Protein AF-X0XY64-F1 (afdb_monomer_lite)

Structure (mmCIF, N/CA/C/O backbone):
data_AF-X0XY64-F1
#
_entry.id   AF-X0XY64-F1
#
loop_
_atom_site.group_PDB
_atom_site.id
_atom_site.type_symbol
_atom_site.label_atom_id
_atom_site.label_alt_id
_atom_site.label_comp_id
_atom_site.label_asym_id
_atom_site.label_entity_id
_atom_site.label_seq_id
_atom_site.pdbx_PDB_ins_code
_atom_site.Cartn_x
_atom_site.Cartn_y
_atom_site.Cartn_z
_atom_site.occupancy
_atom_site.B_iso_or_equiv
_atom_site.auth_seq_id
_atom_site.auth_comp_id
_atom_site.auth_asym_id
_atom_site.auth_atom_id
_atom_site.pdbx_PDB_model_num
ATOM 1 N N . PRO A 1 1 ? -4.044 20.982 1.175 1.00 85.94 1 PRO A N 1
ATOM 2 C CA . PRO A 1 1 ? -2.646 20.490 1.171 1.00 85.94 1 PRO A CA 1
ATOM 3 C C . PRO A 1 1 ? -2.031 20.239 -0.226 1.00 85.94 1 PRO A C 1
ATOM 5 O O . PRO A 1 1 ? -0.859 19.896 -0.285 1.00 85.94 1 PRO A O 1
ATOM 8 N N . PHE A 1 2 ? -2.768 20.412 -1.335 1.00 92.06 2 PHE A N 1
ATOM 9 C CA . PHE A 1 2 ? -2.268 20.152 -2.696 1.00 92.06 2 PHE A CA 1
ATOM 10 C C . PHE A 1 2 ? -1.960 21.458 -3.441 1.00 92.06 2 PHE A C 1
ATOM 12 O O . PHE A 1 2 ? -2.781 22.383 -3.420 1.00 92.06 2 PHE A O 1
ATOM 19 N N . LYS A 1 3 ? -0.807 21.531 -4.115 1.00 93.06 3 LYS A N 1
ATOM 20 C CA . LYS A 1 3 ? -0.440 22.663 -4.976 1.00 93.06 3 LYS A CA 1
ATOM 21 C C . LYS A 1 3 ? -1.225 22.597 -6.287 1.00 93.06 3 LYS A C 1
ATOM 23 O O . LYS A 1 3 ? -1.376 21.533 -6.875 1.00 93.06 3 LYS A O 1
ATOM 28 N N . LYS A 1 4 ? -1.739 23.732 -6.770 1.00 94.38 4 LYS A N 1
ATOM 29 C CA . LYS A 1 4 ? -2.485 23.807 -8.043 1.00 94.38 4 LYS A CA 1
ATOM 30 C C . LYS A 1 4 ? -1.536 23.851 -9.245 1.00 94.38 4 LYS A C 1
ATOM 32 O O . LYS A 1 4 ? -1.524 24.825 -9.991 1.00 94.38 4 LYS A O 1
ATOM 37 N N . SER A 1 5 ? -0.718 22.822 -9.397 1.00 94.88 5 SER A N 1
ATOM 38 C CA . SER A 1 5 ? 0.235 22.688 -10.494 1.00 94.88 5 SER A CA 1
ATOM 39 C C . SER A 1 5 ? 0.353 21.230 -10.929 1.00 94.88 5 SER A C 1
ATOM 41 O O . SER A 1 5 ? -0.023 20.319 -10.191 1.00 94.88 5 SER A O 1
ATOM 43 N N . TYR A 1 6 ? 0.805 21.039 -12.165 1.00 93.88 6 TYR A N 1
ATOM 44 C CA . TYR A 1 6 ? 0.892 19.749 -12.834 1.00 93.88 6 TYR A CA 1
ATOM 45 C C . TYR A 1 6 ? 2.304 19.556 -13.373 1.00 93.88 6 TYR A C 1
ATOM 47 O O . TYR A 1 6 ? 2.836 20.455 -14.029 1.00 93.88 6 TYR A O 1
ATOM 55 N N . ILE A 1 7 ? 2.857 18.370 -13.141 1.00 90.50 7 ILE A N 1
ATOM 56 C CA . ILE A 1 7 ? 4.128 17.940 -13.716 1.00 90.50 7 ILE A CA 1
ATOM 57 C C . ILE A 1 7 ? 3.879 16.969 -14.887 1.00 90.50 7 ILE A C 1
ATOM 59 O O . ILE A 1 7 ? 3.229 15.936 -14.701 1.00 90.50 7 ILE A O 1
ATOM 63 N N . PRO A 1 8 ? 4.361 17.279 -16.105 1.00 88.00 8 PRO A N 1
ATOM 64 C CA . PRO A 1 8 ? 4.300 16.362 -17.239 1.00 88.00 8 PRO A CA 1
ATOM 65 C C . PRO A 1 8 ? 5.230 15.162 -17.063 1.00 88.00 8 PRO A C 1
ATOM 67 O O . PRO A 1 8 ? 6.348 15.339 -16.603 1.00 88.00 8 PRO A O 1
ATOM 70 N N . GLY A 1 9 ? 4.803 13.978 -17.509 1.00 81.81 9 GLY A N 1
ATOM 71 C CA . GLY A 1 9 ? 5.590 12.737 -17.436 1.00 81.81 9 GLY A CA 1
ATOM 72 C C . GLY A 1 9 ? 4.931 11.680 -16.551 1.00 81.81 9 GLY A C 1
ATOM 73 O O . GLY A 1 9 ? 3.838 11.911 -16.020 1.00 81.81 9 GLY A O 1
ATOM 74 N N . LYS A 1 10 ? 5.575 10.515 -16.413 1.00 79.75 10 LYS A N 1
ATOM 75 C CA . LYS A 1 10 ? 5.116 9.419 -15.553 1.00 79.75 10 LYS A CA 1
ATOM 76 C C . LYS A 1 10 ? 6.057 9.236 -14.366 1.00 79.75 10 LYS A C 1
ATOM 78 O O . LYS A 1 10 ? 7.256 9.042 -14.530 1.00 79.75 10 LYS A O 1
ATOM 83 N N . TYR A 1 11 ? 5.487 9.232 -13.163 1.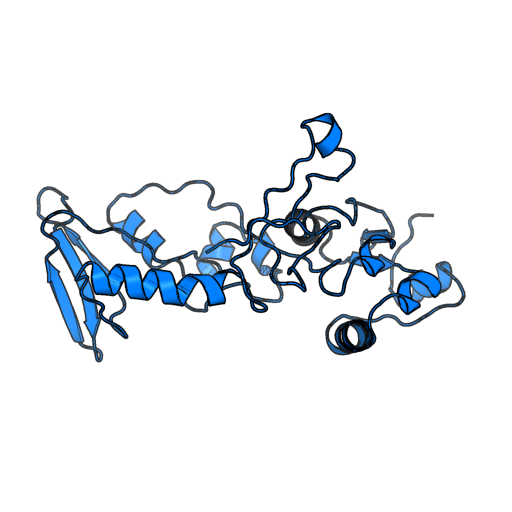00 80.38 11 TYR A N 1
ATOM 84 C CA . TYR A 1 11 ? 6.269 9.196 -11.928 1.00 80.38 11 TYR A CA 1
ATOM 85 C C . TYR A 1 11 ? 5.740 8.152 -10.944 1.00 80.38 11 TYR A C 1
ATOM 87 O O . TYR A 1 11 ? 4.536 8.050 -10.712 1.00 80.38 11 TYR A O 1
ATOM 95 N N . ALA A 1 12 ? 6.656 7.401 -10.326 1.00 77.69 12 ALA A N 1
ATOM 96 C CA . ALA A 1 12 ? 6.366 6.636 -9.110 1.00 77.69 12 ALA A CA 1
ATOM 97 C C . ALA A 1 12 ? 6.279 7.575 -7.898 1.00 77.69 12 ALA A C 1
ATOM 99 O O . ALA A 1 12 ? 5.314 7.546 -7.136 1.00 77.69 12 ALA A O 1
ATOM 100 N N . THR A 1 13 ? 7.275 8.454 -7.790 1.00 79.38 13 THR A N 1
ATOM 101 C CA . THR A 1 13 ? 7.375 9.520 -6.795 1.00 79.38 13 THR A CA 1
ATOM 102 C C . THR A 1 13 ? 7.648 10.822 -7.534 1.00 79.38 13 THR A C 1
ATOM 104 O O . THR A 1 13 ? 8.523 10.872 -8.398 1.00 79.38 13 THR A O 1
ATOM 107 N N . VAL A 1 14 ? 6.881 11.867 -7.227 1.00 83.81 14 VAL A N 1
ATOM 108 C CA . VAL A 1 14 ? 7.038 13.172 -7.876 1.00 83.81 14 VAL A CA 1
ATOM 109 C C . VAL A 1 14 ? 8.297 13.861 -7.329 1.00 83.81 14 VAL A C 1
ATOM 111 O O . VAL A 1 14 ? 8.422 13.984 -6.113 1.00 83.81 14 VAL A O 1
ATOM 114 N N . PRO A 1 15 ? 9.235 14.302 -8.192 1.00 84.12 15 PRO A N 1
ATOM 115 C CA . PRO A 1 15 ? 10.501 14.905 -7.760 1.00 84.12 15 PRO A CA 1
ATOM 116 C C . PRO A 1 15 ? 10.377 16.389 -7.367 1.00 84.12 15 PRO A C 1
ATOM 118 O O . PRO A 1 15 ? 11.354 17.007 -6.947 1.00 84.12 15 PRO A O 1
ATOM 121 N N . THR A 1 16 ? 9.196 16.978 -7.541 1.00 89.12 16 THR A N 1
ATOM 122 C CA . THR A 1 16 ? 8.875 18.380 -7.248 1.00 89.12 16 THR A CA 1
ATOM 123 C C . THR A 1 16 ? 7.762 18.473 -6.201 1.00 89.12 16 THR A C 1
ATOM 125 O O . THR A 1 16 ? 7.232 17.465 -5.744 1.00 89.12 16 THR A O 1
ATOM 128 N N . ASP A 1 17 ? 7.368 19.691 -5.825 1.00 91.44 17 ASP A N 1
ATOM 129 C CA . ASP A 1 17 ? 6.209 19.935 -4.957 1.00 91.44 17 ASP A CA 1
ATOM 130 C C . ASP A 1 17 ? 4.884 20.073 -5.740 1.00 91.44 17 ASP A C 1
ATOM 132 O O . ASP A 1 17 ? 3.900 20.600 -5.205 1.00 91.44 17 ASP A O 1
ATOM 136 N N . ASP A 1 18 ? 4.859 19.664 -7.015 1.00 93.19 18 ASP A N 1
ATOM 137 C CA . ASP A 1 18 ? 3.667 19.721 -7.860 1.00 93.19 18 ASP A CA 1
ATOM 138 C C . ASP A 1 18 ? 2.558 18.817 -7.325 1.00 93.19 18 ASP A C 1
ATOM 140 O O . ASP A 1 18 ? 2.787 17.696 -6.876 1.00 93.19 18 ASP A O 1
ATOM 144 N N . GLY A 1 19 ? 1.322 19.312 -7.380 1.00 92.88 19 GLY A N 1
ATOM 145 C CA . GLY A 1 19 ? 0.200 18.635 -6.739 1.00 92.88 19 GLY A CA 1
ATOM 146 C C . GLY A 1 19 ? -0.490 17.581 -7.594 1.00 92.88 19 GLY A C 1
ATOM 147 O O . GLY A 1 19 ? -1.379 16.906 -7.075 1.00 92.88 19 GLY A O 1
ATOM 148 N N . LEU A 1 20 ? -0.133 17.449 -8.876 1.00 94.12 20 LEU A N 1
ATOM 149 C CA . LEU A 1 20 ? -0.814 16.564 -9.817 1.00 94.12 20 LEU A CA 1
ATOM 150 C C . LEU A 1 20 ? 0.154 15.933 -10.828 1.00 94.12 20 LEU A C 1
ATOM 152 O O . LEU A 1 20 ? 0.906 16.647 -11.490 1.00 94.12 20 LEU A O 1
ATOM 156 N N . ALA A 1 21 ? 0.076 14.612 -10.994 1.00 91.00 21 ALA A N 1
ATOM 157 C CA . ALA A 1 21 ? 0.883 13.845 -11.942 1.00 91.00 21 ALA A CA 1
ATOM 158 C C . ALA A 1 21 ? 0.103 12.666 -12.558 1.00 91.00 21 ALA A C 1
ATOM 160 O O . ALA A 1 21 ? -0.948 12.247 -12.053 1.00 91.00 21 ALA A O 1
ATOM 161 N N . TYR A 1 22 ? 0.642 12.107 -13.644 1.00 88.62 22 TYR A N 1
ATOM 162 C CA . TYR A 1 22 ? 0.277 10.769 -14.107 1.00 88.62 22 TYR A CA 1
ATOM 163 C C . TYR A 1 22 ? 1.079 9.725 -13.331 1.00 88.62 22 TYR A C 1
ATOM 165 O O . TYR A 1 22 ? 2.310 9.736 -13.347 1.00 88.62 22 TYR A O 1
ATOM 173 N N . THR A 1 23 ? 0.380 8.813 -12.660 1.00 80.94 23 THR A N 1
ATOM 174 C CA . THR A 1 23 ? 1.011 7.801 -11.798 1.00 80.94 23 THR A CA 1
ATOM 175 C C . THR A 1 23 ? 0.640 6.373 -12.181 1.00 80.94 23 THR A C 1
ATOM 177 O O . THR A 1 23 ? 1.288 5.438 -11.716 1.00 80.94 23 THR A O 1
ATOM 180 N N . GLY A 1 24 ? -0.373 6.182 -13.030 1.00 83.88 24 GLY A N 1
ATOM 181 C CA . GLY A 1 24 ? -0.936 4.882 -13.363 1.00 83.88 24 GLY A CA 1
ATOM 182 C C . GLY A 1 24 ? -0.829 4.530 -14.846 1.00 83.88 24 GLY A C 1
ATOM 183 O O . GLY A 1 24 ? 0.218 4.672 -15.481 1.00 83.88 24 GLY A O 1
ATOM 184 N N . ASN A 1 25 ? -1.929 3.995 -15.371 1.00 86.25 25 ASN A N 1
ATOM 185 C CA . ASN A 1 25 ? -2.059 3.494 -16.740 1.00 86.25 25 ASN A CA 1
ATOM 186 C C . ASN A 1 25 ? -2.652 4.519 -17.708 1.00 86.25 25 ASN A C 1
ATOM 188 O O . ASN A 1 25 ? -2.954 4.175 -18.845 1.00 86.25 25 ASN A O 1
ATOM 192 N N . GLU A 1 26 ? -2.886 5.755 -17.275 1.00 87.88 26 GLU A N 1
ATOM 193 C CA . GLU A 1 26 ? -3.704 6.700 -18.033 1.00 87.88 26 GLU A CA 1
ATOM 194 C C . GLU A 1 26 ? -3.160 6.953 -19.440 1.00 87.88 26 GLU A C 1
ATOM 196 O O . GLU A 1 26 ? -3.941 7.113 -20.368 1.00 87.88 26 GLU A O 1
ATOM 201 N N . MET A 1 27 ? -1.835 6.955 -19.597 1.00 82.06 27 MET A N 1
ATOM 202 C CA . MET A 1 27 ? -1.158 7.207 -20.871 1.00 82.06 27 MET A CA 1
ATOM 203 C C . MET A 1 27 ? -0.879 5.933 -21.688 1.00 82.06 27 MET A C 1
ATOM 205 O O . MET A 1 27 ? -0.419 6.034 -22.826 1.00 82.06 27 MET A O 1
ATOM 209 N N . GLN A 1 28 ? -1.166 4.750 -21.138 1.00 85.50 28 GLN A N 1
ATOM 210 C CA . GLN A 1 28 ? -0.829 3.472 -21.762 1.00 85.50 28 GLN A CA 1
ATOM 211 C C . GLN A 1 28 ? -1.761 3.177 -22.951 1.00 85.50 28 GLN A C 1
ATOM 213 O O . GLN A 1 28 ? -2.934 3.572 -22.978 1.00 85.50 28 GLN A O 1
ATOM 218 N N . ALA A 1 29 ? -1.208 2.525 -23.977 1.00 84.38 29 ALA A N 1
ATOM 219 C CA . ALA A 1 29 ? -1.842 2.363 -25.283 1.00 84.38 29 ALA A CA 1
ATOM 220 C C . ALA A 1 29 ? -3.208 1.656 -25.257 1.00 84.38 29 ALA A C 1
ATOM 222 O O . ALA A 1 29 ? -4.102 2.067 -25.995 1.00 84.38 29 ALA A O 1
ATOM 223 N N . ASP A 1 30 ? -3.383 0.654 -24.403 1.00 83.88 30 ASP A N 1
ATOM 224 C CA . ASP A 1 30 ? -4.627 -0.099 -24.262 1.00 83.88 30 ASP A CA 1
ATOM 225 C C . ASP A 1 30 ? -5.677 0.742 -23.524 1.00 83.88 30 ASP A C 1
ATOM 227 O O . ASP A 1 30 ? -6.833 0.815 -23.941 1.00 83.88 30 ASP A O 1
ATOM 231 N N . TYR A 1 31 ? -5.278 1.475 -22.481 1.00 86.44 31 TYR A N 1
ATOM 232 C CA . TYR A 1 31 ? -6.215 2.233 -21.643 1.00 86.44 31 TYR A CA 1
ATOM 233 C C . TYR A 1 31 ? -6.657 3.569 -22.242 1.00 86.44 31 TYR A C 1
ATOM 235 O O . TYR A 1 31 ? -7.811 3.961 -22.048 1.00 86.44 31 TYR A O 1
ATOM 243 N N . LYS A 1 32 ? -5.809 4.245 -23.027 1.00 85.75 32 LYS A N 1
ATOM 244 C CA . LYS A 1 32 ? -6.186 5.507 -23.695 1.00 85.75 32 LYS A CA 1
ATOM 245 C C . LYS A 1 32 ? -7.310 5.332 -24.725 1.00 85.75 32 LYS A C 1
ATOM 247 O O . LYS A 1 32 ? -7.939 6.312 -25.113 1.00 85.75 32 LYS A O 1
ATOM 252 N N . THR A 1 33 ? -7.547 4.097 -25.186 1.00 87.81 33 THR A N 1
ATOM 253 C CA . THR A 1 33 ? -8.677 3.762 -26.073 1.00 87.81 33 THR A CA 1
ATOM 254 C C . THR A 1 33 ? -9.985 3.553 -25.312 1.00 87.81 33 THR A C 1
ATOM 256 O O . THR A 1 33 ? -11.060 3.700 -25.887 1.00 87.81 33 THR A O 1
ATOM 259 N N . VAL A 1 34 ? -9.898 3.245 -24.015 1.00 91.31 34 VAL A N 1
ATOM 260 C CA . VAL A 1 34 ? -11.047 2.994 -23.137 1.00 91.31 34 VAL A CA 1
ATOM 261 C C . VAL A 1 34 ? -11.534 4.287 -22.487 1.00 91.31 34 VAL A C 1
ATOM 263 O O . VAL A 1 34 ? -12.738 4.493 -22.343 1.00 91.31 34 VAL A O 1
ATOM 266 N N . ALA A 1 35 ? -10.615 5.170 -22.092 1.00 91.12 35 ALA A N 1
ATOM 267 C CA . ALA A 1 35 ? -10.942 6.438 -21.454 1.00 91.12 35 ALA A CA 1
ATOM 268 C C . ALA A 1 35 ? -9.945 7.537 -21.828 1.00 91.12 35 ALA A C 1
ATOM 270 O O . ALA A 1 35 ? -8.757 7.281 -22.015 1.00 91.12 35 ALA A O 1
ATOM 271 N N . THR A 1 36 ? -10.422 8.784 -21.854 1.00 93.25 36 THR A N 1
ATOM 272 C CA . THR A 1 36 ? -9.553 9.952 -22.022 1.00 93.25 36 THR A CA 1
ATOM 273 C C . THR A 1 36 ? -8.514 10.003 -20.892 1.00 93.25 36 THR A C 1
ATOM 275 O O . THR A 1 36 ? -8.903 10.016 -19.713 1.00 93.25 36 THR A O 1
ATOM 278 N N . PRO A 1 37 ? -7.208 10.060 -21.214 1.00 90.50 37 PRO A N 1
ATOM 279 C CA . PRO A 1 37 ? -6.159 10.232 -20.217 1.00 90.50 37 PRO A CA 1
ATOM 280 C C . PRO A 1 37 ? -6.329 11.556 -19.467 1.00 90.50 37 PRO A C 1
ATOM 282 O O . PRO A 1 37 ? -6.456 12.618 -20.075 1.00 90.50 37 PRO A O 1
ATOM 285 N N . VAL A 1 38 ? -6.357 11.486 -18.137 1.00 91.50 38 VAL A N 1
ATOM 286 C CA . VAL A 1 38 ? -6.420 12.649 -17.241 1.00 91.50 38 VAL A CA 1
ATOM 287 C C . VAL A 1 38 ? -5.538 12.337 -16.037 1.00 91.50 38 VAL A C 1
ATOM 289 O O . VAL A 1 38 ? -5.683 11.238 -15.494 1.00 91.50 38 VAL A O 1
ATOM 292 N N . PRO A 1 39 ? -4.648 13.243 -15.598 1.00 90.50 39 PRO A N 1
ATOM 293 C CA . PRO A 1 39 ? -3.810 12.981 -14.438 1.00 90.50 39 PRO A CA 1
ATOM 294 C C . PRO A 1 39 ? -4.673 12.980 -13.172 1.00 90.50 39 PRO A C 1
ATOM 296 O O . PRO A 1 39 ? -5.504 13.869 -12.970 1.00 90.50 39 PRO A O 1
ATOM 299 N N . ARG A 1 40 ? -4.510 11.954 -12.330 1.00 91.00 40 ARG A N 1
ATOM 300 C CA . ARG A 1 40 ? -5.292 11.778 -11.090 1.00 91.00 40 ARG A CA 1
ATOM 301 C C . ARG A 1 40 ? -4.429 11.588 -9.846 1.00 91.00 40 ARG A C 1
ATOM 303 O O . ARG A 1 40 ? -4.970 11.644 -8.740 1.00 91.00 40 ARG A O 1
ATOM 310 N N . GLY A 1 41 ? -3.118 11.404 -10.006 1.00 91.25 41 GLY A N 1
ATOM 311 C CA . GLY A 1 41 ? -2.180 11.275 -8.897 1.00 91.25 41 GLY A CA 1
ATOM 312 C C . GLY A 1 41 ? -2.030 12.605 -8.175 1.00 91.25 41 GLY A C 1
ATOM 313 O O . GLY A 1 41 ? -1.303 13.474 -8.643 1.00 91.25 41 GLY A O 1
ATOM 314 N N . HIS A 1 42 ? -2.758 12.782 -7.071 1.00 92.38 42 HIS A N 1
ATOM 315 C CA . HIS A 1 42 ? -2.652 13.975 -6.239 1.00 92.38 42 HIS A CA 1
ATOM 316 C C . HIS A 1 42 ? -1.539 13.800 -5.210 1.00 92.38 42 HIS A C 1
ATOM 318 O O . HIS A 1 42 ? -1.566 12.860 -4.415 1.00 92.38 42 HIS A O 1
ATOM 324 N N . HIS A 1 43 ? -0.608 14.747 -5.183 1.00 90.75 43 HIS A N 1
ATOM 325 C CA . HIS A 1 43 ? 0.542 14.730 -4.287 1.00 90.75 43 HIS A CA 1
ATOM 326 C C . HIS A 1 43 ? 0.471 15.908 -3.323 1.00 90.75 43 HIS A C 1
ATOM 328 O O . HIS A 1 43 ? 0.251 17.055 -3.718 1.00 90.75 43 HIS A O 1
ATOM 334 N N . VAL A 1 44 ? 0.601 15.623 -2.027 1.00 91.25 44 VAL A N 1
ATOM 335 C CA . VAL A 1 44 ? 0.659 16.685 -1.021 1.00 91.25 44 VAL A CA 1
ATOM 336 C C . VAL A 1 44 ? 1.883 17.543 -1.297 1.00 91.25 44 VAL A C 1
ATOM 338 O O . VAL A 1 44 ? 2.960 17.017 -1.553 1.00 91.25 44 VAL A O 1
ATOM 341 N N . GLN A 1 45 ? 1.701 18.859 -1.232 1.00 90.06 45 GLN A N 1
ATOM 342 C CA . GLN A 1 45 ? 2.770 19.817 -1.457 1.00 90.06 45 GLN A CA 1
ATOM 343 C C . GLN A 1 45 ? 3.922 19.569 -0.470 1.00 90.06 45 GLN A C 1
ATOM 345 O O . GLN A 1 45 ? 3.761 19.751 0.738 1.00 90.06 45 GLN A O 1
ATOM 350 N N . GLY A 1 46 ? 5.073 19.157 -0.995 1.00 87.00 46 GLY A N 1
ATOM 351 C CA . GLY A 1 46 ? 6.270 18.790 -0.242 1.00 87.00 46 GLY A CA 1
ATOM 352 C C . GLY A 1 46 ? 7.213 17.945 -1.102 1.00 87.00 46 GLY A C 1
ATOM 353 O O . GLY A 1 46 ? 6.834 17.526 -2.188 1.00 87.00 46 GLY A O 1
ATOM 354 N N . LEU A 1 47 ? 8.437 17.710 -0.623 1.00 84.12 47 LEU A N 1
ATOM 355 C CA . LEU A 1 47 ? 9.477 16.952 -1.347 1.00 84.12 47 LEU A CA 1
ATOM 356 C C . LEU A 1 47 ? 9.676 15.521 -0.814 1.00 84.12 47 LEU A C 1
ATOM 358 O O . LEU A 1 47 ? 10.689 14.890 -1.089 1.00 84.12 47 LEU A O 1
ATOM 362 N N . ASP A 1 48 ? 8.740 15.022 -0.009 1.00 83.69 48 ASP A N 1
ATOM 363 C CA . ASP A 1 48 ? 8.802 13.692 0.608 1.00 83.69 48 ASP A CA 1
ATOM 364 C C . ASP A 1 48 ? 7.563 12.878 0.196 1.00 83.69 48 ASP A C 1
ATOM 366 O O . ASP A 1 48 ? 6.626 13.402 -0.415 1.00 83.69 48 ASP A O 1
ATOM 370 N N . HIS A 1 49 ? 7.525 11.592 0.536 1.00 84.19 49 HIS A N 1
ATOM 371 C CA . HIS A 1 49 ? 6.413 10.711 0.205 1.00 84.19 49 HIS A CA 1
ATOM 372 C C . HIS A 1 49 ? 5.080 11.292 0.684 1.00 84.19 49 HIS A C 1
ATOM 374 O O . HIS A 1 49 ? 4.914 11.660 1.849 1.00 84.19 49 HIS A O 1
ATOM 380 N N . THR A 1 50 ? 4.092 11.308 -0.213 1.00 87.56 50 THR A N 1
ATOM 381 C CA . THR A 1 50 ? 2.781 11.936 0.008 1.00 87.56 50 THR A CA 1
ATOM 382 C C . THR A 1 50 ? 2.135 11.526 1.334 1.00 87.56 50 THR A C 1
ATOM 384 O O . THR A 1 50 ? 1.627 12.387 2.047 1.00 87.56 50 THR A O 1
ATOM 387 N N . GLY A 1 51 ? 2.200 10.242 1.707 1.00 89.38 51 GLY A N 1
ATOM 388 C CA . GLY A 1 51 ? 1.660 9.759 2.982 1.00 89.38 51 GLY A CA 1
ATOM 389 C C . GLY A 1 51 ? 2.341 10.382 4.205 1.00 89.38 51 GLY A C 1
ATOM 390 O O . GLY A 1 51 ? 1.661 10.803 5.138 1.00 89.38 51 GLY A O 1
ATOM 391 N N . LYS A 1 52 ? 3.672 10.521 4.175 1.00 90.69 52 LYS A N 1
ATOM 392 C CA . LYS A 1 52 ? 4.460 11.113 5.264 1.00 90.69 52 LYS A CA 1
ATOM 393 C C . LYS A 1 52 ? 4.183 12.606 5.428 1.00 90.69 52 LYS A C 1
ATOM 395 O O . LYS A 1 52 ? 4.093 13.078 6.554 1.00 90.69 52 LYS A O 1
ATOM 400 N N . VAL A 1 53 ? 4.004 13.339 4.328 1.00 91.62 53 VAL A N 1
ATOM 401 C CA . VAL A 1 53 ? 3.669 14.775 4.380 1.00 91.62 53 VAL A CA 1
ATOM 402 C C . VAL A 1 53 ? 2.205 14.998 4.782 1.00 91.62 53 VAL A C 1
ATOM 404 O O . VAL A 1 53 ? 1.889 15.969 5.467 1.00 91.62 53 VAL A O 1
ATOM 407 N N . LEU A 1 54 ? 1.298 14.097 4.389 1.00 92.88 54 LEU A N 1
ATOM 408 C CA . LEU A 1 54 ? -0.127 14.187 4.715 1.00 92.88 54 LEU A CA 1
ATOM 409 C C . LEU A 1 54 ? -0.436 13.835 6.176 1.00 92.88 54 LEU A C 1
ATOM 411 O O . LEU A 1 54 ? -1.396 14.362 6.733 1.00 92.88 54 LEU A O 1
ATOM 415 N N . TYR A 1 55 ? 0.334 12.942 6.796 1.00 94.25 55 TYR A N 1
ATOM 416 C CA . TYR A 1 55 ? -0.004 12.418 8.118 1.00 94.25 55 TYR A CA 1
ATOM 417 C C . TYR A 1 55 ? -0.003 13.481 9.236 1.00 94.25 55 TYR A C 1
ATOM 419 O O . TYR A 1 55 ? -1.006 13.561 9.946 1.00 94.25 55 TYR A O 1
ATOM 427 N N . PRO A 1 56 ? 1.016 14.356 9.386 1.00 94.12 56 PRO A N 1
ATOM 428 C CA . PRO A 1 56 ? 1.019 15.377 10.436 1.00 94.12 56 PRO A CA 1
ATOM 429 C C . PRO A 1 56 ? -0.213 16.301 10.452 1.00 94.12 56 PRO A C 1
ATOM 431 O O . PRO A 1 56 ? -0.802 16.459 11.521 1.00 94.12 56 PRO A O 1
ATOM 434 N N . PRO A 1 57 ? -0.677 16.890 9.325 1.00 94.06 57 PRO A N 1
ATOM 435 C CA . PRO A 1 57 ? -1.887 17.710 9.354 1.00 94.06 57 PRO A CA 1
ATOM 436 C C . PRO A 1 57 ? -3.166 16.901 9.617 1.00 94.06 57 PRO A C 1
ATOM 438 O O . PRO A 1 57 ? -4.116 17.457 10.166 1.00 94.06 57 PRO A O 1
ATOM 441 N N . LEU A 1 58 ? -3.213 15.610 9.261 1.00 95.44 58 LEU A N 1
ATOM 442 C CA . LEU A 1 58 ? -4.329 14.740 9.649 1.00 95.44 58 LEU A CA 1
ATOM 443 C C . LEU A 1 58 ? -4.345 14.504 11.161 1.00 95.44 58 LEU A C 1
ATOM 445 O O . LEU A 1 58 ? -5.393 14.674 11.780 1.00 95.44 58 LEU A O 1
ATOM 449 N N . LEU A 1 59 ? -3.194 14.170 11.751 1.00 96.56 59 LEU A N 1
ATOM 450 C CA . LEU A 1 59 ? -3.056 13.972 13.194 1.00 96.56 59 LEU A CA 1
ATOM 451 C C . LEU A 1 59 ? -3.447 15.238 13.966 1.00 96.56 59 LEU A C 1
ATOM 453 O O . LEU A 1 59 ? -4.282 15.167 14.862 1.00 96.56 59 LEU A O 1
ATOM 457 N N . ALA A 1 60 ? -2.957 16.404 13.539 1.00 96.00 60 ALA A N 1
ATOM 458 C CA . ALA A 1 60 ? -3.332 17.682 14.140 1.00 96.00 60 ALA A CA 1
ATOM 459 C C . ALA A 1 60 ? -4.849 17.948 14.063 1.00 96.00 60 ALA A C 1
ATOM 461 O O . ALA A 1 60 ? -5.436 18.497 14.992 1.00 96.00 60 ALA A O 1
ATOM 462 N N . GLY A 1 61 ? -5.506 17.546 12.969 1.00 97.38 61 GLY A N 1
ATOM 463 C CA . GLY A 1 61 ? -6.963 17.634 12.836 1.00 97.38 61 GLY A CA 1
ATOM 464 C C . GLY A 1 61 ? -7.716 16.705 13.795 1.00 97.38 61 GLY A C 1
ATOM 465 O O . GLY A 1 61 ? -8.745 17.100 14.341 1.00 97.38 61 GLY A O 1
ATOM 466 N N . VAL A 1 62 ? -7.198 15.495 14.025 1.00 97.12 62 VAL A N 1
ATOM 467 C CA . VAL A 1 62 ? -7.744 14.525 14.990 1.00 97.12 62 VAL A CA 1
ATOM 468 C C . VAL A 1 62 ? -7.614 15.053 16.422 1.00 97.12 62 VAL A C 1
ATOM 470 O O . VAL A 1 62 ? -8.595 15.055 17.165 1.00 97.12 62 VAL A O 1
ATOM 473 N N . GLU A 1 63 ? -6.445 15.578 16.783 1.00 96.69 63 GLU A N 1
ATOM 474 C CA . GLU A 1 63 ? -6.191 16.184 18.096 1.00 96.69 63 GLU A CA 1
ATOM 475 C C . GLU A 1 63 ? -7.068 17.424 18.323 1.00 96.69 63 GLU A C 1
ATOM 477 O O . GLU A 1 63 ? -7.703 17.561 19.368 1.00 96.69 63 GLU A O 1
ATOM 482 N N . ALA A 1 64 ? -7.193 18.301 17.319 1.00 97.81 64 ALA A N 1
ATOM 483 C CA . ALA A 1 64 ? -8.046 19.488 17.391 1.00 97.81 64 ALA A CA 1
ATOM 484 C C . ALA A 1 64 ? -9.542 19.154 17.520 1.00 97.81 64 ALA A C 1
ATOM 486 O O . ALA A 1 64 ? -10.306 19.944 18.075 1.00 97.81 64 ALA A O 1
ATOM 487 N N . ALA A 1 65 ? -9.968 17.987 17.029 1.00 98.12 65 ALA A N 1
ATOM 488 C CA . ALA A 1 65 ? -11.325 17.481 17.213 1.00 98.12 65 ALA A CA 1
ATOM 489 C C . ALA A 1 65 ? -11.576 16.913 18.626 1.00 98.12 65 ALA A C 1
ATOM 491 O O . ALA A 1 65 ? -12.704 16.522 18.927 1.00 98.12 65 ALA A O 1
ATOM 492 N N . GLY A 1 66 ? -10.553 16.877 19.489 1.00 97.44 66 GLY A N 1
ATOM 493 C CA . GLY A 1 66 ? -10.642 16.372 20.858 1.00 97.44 66 GLY A CA 1
ATOM 494 C C . GLY A 1 66 ? -10.658 14.847 20.949 1.00 97.44 66 GLY A C 1
ATOM 495 O O . GLY A 1 66 ? -11.183 14.308 21.920 1.00 97.44 66 GLY A O 1
ATOM 496 N N . ALA A 1 67 ? -10.142 14.143 19.937 1.00 97.19 67 ALA A N 1
ATOM 497 C CA . ALA A 1 67 ? -10.013 12.694 20.000 1.00 97.19 67 ALA A CA 1
ATOM 498 C C . ALA A 1 67 ? -8.898 12.291 20.977 1.00 97.19 67 ALA A C 1
ATOM 500 O O . ALA A 1 67 ? -7.786 12.813 20.917 1.00 97.19 67 ALA A O 1
ATOM 501 N N . GLU A 1 68 ? -9.193 11.331 21.849 1.00 95.94 68 GLU A N 1
ATOM 502 C CA . GLU A 1 68 ? -8.202 10.714 22.730 1.00 95.94 68 GLU A CA 1
ATOM 503 C C . GLU A 1 68 ? -7.427 9.640 21.955 1.00 95.94 68 GLU A C 1
ATOM 505 O O . GLU A 1 68 ? -8.025 8.788 21.291 1.00 95.94 68 GLU A O 1
ATOM 510 N N . ILE A 1 69 ? -6.094 9.696 22.019 1.00 96.31 69 ILE A N 1
ATOM 511 C CA . ILE A 1 69 ? -5.198 8.789 21.295 1.00 96.31 69 ILE A CA 1
ATOM 512 C C . ILE A 1 69 ? -4.369 8.011 22.310 1.00 96.31 69 ILE A C 1
ATOM 514 O O . ILE A 1 69 ? -3.650 8.599 23.116 1.00 96.31 69 ILE A O 1
ATOM 518 N N . TYR A 1 70 ? -4.442 6.686 22.221 1.00 95.25 70 TYR A N 1
ATOM 519 C CA . TYR A 1 70 ? -3.653 5.769 23.031 1.00 95.25 70 TYR A CA 1
ATOM 520 C C . TYR A 1 70 ? -2.666 5.039 22.124 1.00 95.25 70 TYR A C 1
ATOM 522 O O . TYR A 1 70 ? -3.063 4.350 21.182 1.00 95.25 70 TYR A O 1
ATOM 530 N N . TYR A 1 71 ? -1.379 5.226 22.395 1.00 95.88 71 TYR A N 1
ATOM 531 C CA . TYR A 1 71 ? -0.299 4.480 21.756 1.00 95.88 71 TYR A CA 1
ATOM 532 C C . TYR A 1 71 ? 0.022 3.234 22.579 1.00 95.88 71 TYR A C 1
ATOM 534 O O . TYR A 1 71 ? -0.390 3.140 23.730 1.00 95.88 71 TYR A O 1
ATOM 542 N N . GLU A 1 72 ? 0.728 2.275 21.974 1.00 95.50 72 GLU A N 1
ATOM 543 C CA . GLU A 1 72 ? 1.142 1.031 22.651 1.00 95.50 72 GLU A CA 1
ATOM 544 C C . GLU A 1 72 ? -0.027 0.258 23.295 1.00 95.50 72 GLU A C 1
ATOM 546 O O . GLU A 1 72 ? 0.158 -0.508 24.231 1.00 95.50 72 GLU A O 1
ATOM 551 N N . ALA A 1 73 ? -1.234 0.434 22.744 1.00 96.81 73 ALA A N 1
ATOM 552 C CA . ALA A 1 73 ? -2.475 -0.181 23.202 1.00 96.81 73 ALA A CA 1
ATOM 553 C C . ALA A 1 73 ? -3.086 -1.073 22.101 1.00 96.81 73 ALA A C 1
ATOM 555 O O . ALA A 1 73 ? -4.148 -0.746 21.555 1.00 96.81 73 ALA A O 1
ATOM 556 N N . PRO A 1 74 ? -2.413 -2.163 21.677 1.00 96.12 74 PRO A N 1
ATOM 557 C CA . PRO A 1 74 ? -2.936 -3.053 20.647 1.00 96.12 74 PRO A CA 1
ATOM 558 C C . PRO A 1 74 ? -4.317 -3.606 21.022 1.00 96.12 74 PRO A C 1
ATOM 560 O O . PRO A 1 74 ? -4.512 -4.206 22.081 1.00 96.12 74 PRO A O 1
ATOM 563 N N . ALA A 1 75 ? -5.280 -3.429 20.116 1.00 96.94 75 ALA A N 1
ATOM 564 C CA . ALA A 1 75 ? -6.605 -4.024 20.228 1.00 96.94 75 ALA A CA 1
ATOM 565 C C . ALA A 1 75 ? -6.542 -5.530 19.944 1.00 96.94 75 ALA A C 1
ATOM 567 O O . ALA A 1 75 ? -6.107 -5.953 18.874 1.00 96.94 75 ALA A O 1
ATOM 568 N N . GLN A 1 76 ? -7.023 -6.328 20.893 1.00 96.25 76 GLN A N 1
ATOM 569 C CA . GLN A 1 76 ? -6.949 -7.787 20.850 1.00 96.25 76 GLN A CA 1
ATOM 570 C C . GLN A 1 76 ? -8.260 -8.411 20.369 1.00 96.25 76 GLN A C 1
ATOM 572 O O . GLN A 1 76 ? -8.266 -9.337 19.556 1.00 96.25 76 GLN A O 1
ATOM 577 N N . ARG A 1 77 ? -9.393 -7.954 20.923 1.00 96.81 77 ARG A N 1
ATOM 578 C CA . ARG A 1 77 ? -10.703 -8.607 20.758 1.00 96.81 77 ARG A CA 1
ATOM 579 C C . ARG A 1 77 ? -11.852 -7.607 20.813 1.00 96.81 77 ARG A C 1
ATOM 581 O O . ARG A 1 77 ? -11.800 -6.631 21.553 1.00 96.81 77 ARG A O 1
ATOM 588 N N . LEU A 1 78 ? -12.935 -7.892 20.094 1.00 98.44 78 LEU A N 1
ATOM 589 C CA . LEU A 1 78 ? -14.202 -7.169 20.237 1.00 98.44 78 LEU A CA 1
ATOM 590 C C . LEU A 1 78 ? -15.022 -7.750 21.395 1.00 98.44 78 LEU A C 1
ATOM 592 O O . LEU A 1 78 ? -15.061 -8.964 21.587 1.00 98.44 78 LEU A O 1
ATOM 596 N N . VAL A 1 79 ? -15.707 -6.886 22.145 1.00 98.12 79 VAL A N 1
ATOM 597 C CA . VAL A 1 79 ? -16.601 -7.283 23.242 1.00 98.12 79 VAL A CA 1
ATOM 598 C C . VAL A 1 79 ? -18.042 -7.209 22.760 1.00 98.12 79 VAL A C 1
ATOM 600 O O . VAL A 1 79 ? -18.499 -6.144 22.338 1.00 98.12 79 VAL A O 1
ATOM 603 N N . LEU A 1 80 ? -18.762 -8.326 22.841 1.00 97.62 80 LEU A N 1
ATOM 604 C CA . LEU A 1 80 ? -20.170 -8.424 22.459 1.00 97.62 80 LEU A CA 1
ATOM 605 C C . LEU A 1 80 ? -21.053 -8.568 23.705 1.00 97.62 80 LEU A C 1
ATOM 607 O O . LEU A 1 80 ? -20.662 -9.195 24.689 1.00 97.62 80 LEU A O 1
ATOM 611 N N . ASN A 1 81 ? -22.253 -7.993 23.663 1.00 96.50 81 ASN A N 1
ATOM 612 C CA . ASN A 1 81 ? -23.298 -8.266 24.648 1.00 96.50 81 ASN A CA 1
ATOM 613 C C . ASN A 1 81 ? -24.070 -9.565 24.289 1.00 96.50 81 ASN A C 1
ATOM 615 O O . ASN A 1 81 ? -23.859 -10.119 23.207 1.00 96.50 81 ASN A O 1
ATOM 619 N N . PRO A 1 82 ? -24.991 -10.048 25.150 1.00 97.06 82 PRO A N 1
ATOM 620 C CA . PRO A 1 82 ? -25.781 -11.255 24.871 1.00 97.06 82 PRO A CA 1
ATOM 621 C C . PRO A 1 82 ? -26.638 -11.201 23.597 1.00 97.06 82 PRO A C 1
ATOM 623 O O . PRO A 1 82 ? -26.945 -12.247 23.034 1.00 97.06 82 PRO A O 1
ATOM 626 N N . ASP A 1 83 ? -26.990 -10.005 23.118 1.00 95.69 83 ASP A N 1
ATOM 627 C CA . ASP A 1 83 ? -27.761 -9.808 21.882 1.00 95.69 83 ASP A CA 1
ATOM 628 C C . ASP A 1 83 ? -26.875 -9.799 20.620 1.00 95.69 83 ASP A C 1
ATOM 630 O O . ASP A 1 83 ? -27.363 -9.571 19.514 1.00 95.69 83 ASP A O 1
ATOM 634 N N . GLY A 1 84 ? -25.558 -9.989 20.770 1.00 94.75 84 GLY A N 1
ATOM 635 C CA . GLY A 1 84 ? -24.583 -9.962 19.677 1.00 94.75 84 GLY A CA 1
ATOM 636 C C . GLY A 1 84 ? -24.118 -8.560 19.262 1.00 94.75 84 GLY A C 1
ATOM 637 O O . GLY A 1 84 ? -23.364 -8.419 18.302 1.00 94.75 84 GLY A O 1
ATOM 638 N N . ARG A 1 85 ? -24.520 -7.501 19.974 1.00 97.44 85 ARG A N 1
ATOM 639 C CA . ARG A 1 85 ? -24.058 -6.130 19.711 1.00 97.44 85 ARG A CA 1
ATOM 640 C C . ARG A 1 85 ? -22.632 -5.941 20.226 1.00 97.44 85 ARG A C 1
ATOM 642 O O . ARG A 1 85 ? -22.362 -6.204 21.395 1.00 97.44 85 ARG A O 1
ATOM 649 N N . ILE A 1 86 ? -21.757 -5.367 19.399 1.00 98.44 86 ILE A N 1
ATOM 650 C CA . ILE A 1 86 ? -20.431 -4.896 19.828 1.00 98.44 86 ILE A CA 1
ATOM 651 C C . ILE A 1 86 ? -20.597 -3.697 20.774 1.00 98.44 86 ILE A C 1
ATOM 653 O O . ILE A 1 86 ? -21.198 -2.681 20.416 1.00 98.44 86 ILE A O 1
ATOM 657 N N . VAL A 1 87 ? -20.056 -3.819 21.985 1.00 98.31 87 VAL A N 1
ATOM 658 C CA . VAL A 1 87 ? -20.155 -2.824 23.069 1.00 98.31 87 VAL A CA 1
ATOM 659 C C . VAL A 1 87 ? -18.796 -2.346 23.578 1.00 98.31 87 VAL A C 1
ATOM 661 O O . VAL A 1 87 ? -18.739 -1.529 24.497 1.00 98.31 87 VAL A O 1
ATOM 664 N N . GLY A 1 88 ? -17.700 -2.826 22.993 1.00 98.38 88 GLY A N 1
ATOM 665 C CA . GLY A 1 88 ? -16.356 -2.428 23.387 1.00 98.38 88 GLY A CA 1
ATOM 666 C C . GLY A 1 88 ? -15.258 -3.213 22.688 1.00 98.38 88 GLY A C 1
ATOM 667 O O . GLY A 1 88 ? -15.515 -4.013 21.785 1.00 98.38 88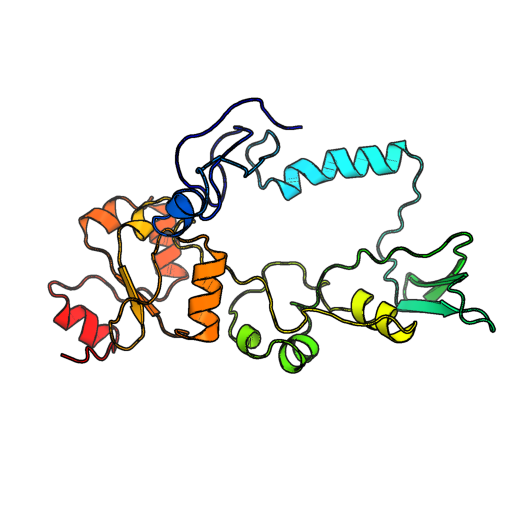 GLY A O 1
ATOM 668 N N . VAL A 1 89 ? -14.037 -2.974 23.144 1.00 98.31 89 VAL A N 1
ATOM 669 C CA . VAL A 1 89 ? -12.811 -3.628 22.689 1.00 98.31 89 VAL A CA 1
ATOM 670 C C . VAL A 1 89 ? -11.952 -3.973 23.905 1.00 98.31 89 VAL A C 1
ATOM 672 O O . VAL A 1 89 ? -11.932 -3.227 24.883 1.00 98.31 89 VAL A O 1
ATOM 675 N N . VAL A 1 90 ? -11.282 -5.119 23.851 1.00 98.19 90 VAL A N 1
ATOM 676 C CA . VAL A 1 90 ? -10.202 -5.472 24.772 1.00 98.19 90 VAL A CA 1
ATOM 677 C C . VAL A 1 90 ? -8.900 -4.991 24.152 1.00 98.19 90 VAL A C 1
ATOM 679 O O . VAL A 1 90 ? -8.602 -5.351 23.010 1.00 98.19 90 VAL A O 1
ATOM 682 N N . VAL A 1 91 ? -8.147 -4.189 24.890 1.00 98.06 91 VAL A N 1
ATOM 683 C CA . VAL A 1 91 ? -6.797 -3.745 24.528 1.00 98.06 91 VAL A CA 1
ATOM 684 C C . VAL A 1 91 ? -5.800 -4.344 25.510 1.00 98.06 91 VAL A C 1
ATOM 686 O O . VAL A 1 91 ? -6.174 -4.695 26.626 1.00 98.06 91 VAL A O 1
ATOM 689 N N . GLU A 1 92 ? -4.548 -4.479 25.101 1.00 97.19 92 GLU A N 1
ATOM 690 C CA . GLU A 1 92 ? -3.455 -4.825 26.011 1.00 97.19 92 GLU A CA 1
ATOM 691 C C . GLU A 1 92 ? -2.573 -3.593 26.203 1.00 97.19 92 GLU A C 1
ATOM 693 O O . GLU A 1 92 ? -2.121 -3.022 25.217 1.00 97.19 92 GLU A O 1
ATOM 698 N N . VAL A 1 93 ? -2.347 -3.176 27.447 1.00 96.12 93 VAL A N 1
ATOM 699 C CA . VAL A 1 93 ? -1.465 -2.058 27.809 1.00 96.12 93 VAL A CA 1
ATOM 700 C C . VAL A 1 93 ? -0.503 -2.569 28.871 1.00 96.12 93 VAL A C 1
ATOM 702 O O . VAL A 1 93 ? -0.937 -3.130 29.876 1.00 96.12 93 VAL A O 1
ATOM 705 N N . ASP A 1 94 ? 0.802 -2.455 28.625 1.00 94.38 94 ASP A N 1
ATOM 706 C CA . ASP A 1 94 ? 1.853 -2.959 29.524 1.00 94.38 94 ASP A CA 1
ATOM 707 C C . ASP A 1 94 ? 1.674 -4.441 29.932 1.00 94.38 94 ASP A C 1
ATOM 709 O O . ASP A 1 94 ? 1.974 -4.850 31.056 1.00 94.38 94 ASP A O 1
ATOM 713 N N . GLY A 1 95 ? 1.163 -5.267 29.009 1.00 94.62 95 GLY A N 1
ATOM 714 C CA . GLY A 1 95 ? 0.890 -6.691 29.235 1.00 94.62 95 GLY A CA 1
ATOM 715 C C . GLY A 1 95 ? -0.369 -6.983 30.063 1.00 94.62 95 GLY A C 1
ATOM 716 O O . GLY A 1 95 ? -0.587 -8.130 30.460 1.00 94.62 95 GLY A O 1
ATOM 717 N N . VAL A 1 96 ? -1.196 -5.972 30.341 1.00 96.44 96 VAL A N 1
ATOM 718 C CA . VAL A 1 96 ? -2.460 -6.095 31.077 1.00 96.44 96 VAL A CA 1
ATOM 719 C C . VAL A 1 96 ? -3.635 -5.864 30.135 1.00 96.44 96 VAL A C 1
ATOM 721 O O . VAL A 1 96 ? -3.652 -4.911 29.361 1.00 96.44 96 VAL A O 1
ATOM 724 N N . GLU A 1 97 ? -4.645 -6.731 30.213 1.00 97.75 97 GLU A N 1
ATOM 725 C CA . GLU A 1 97 ? -5.881 -6.535 29.457 1.00 97.75 97 GLU A CA 1
ATOM 726 C C . GLU A 1 97 ? -6.755 -5.442 30.080 1.00 97.75 97 GLU A C 1
ATOM 728 O O . GLU A 1 97 ? -7.158 -5.532 31.244 1.00 97.75 97 GLU A O 1
ATOM 733 N N . GLU A 1 98 ? -7.141 -4.465 29.266 1.00 97.69 98 GLU A N 1
ATOM 734 C CA . GLU A 1 98 ? -8.117 -3.438 29.607 1.00 97.69 98 GLU A CA 1
ATOM 735 C C . GLU A 1 98 ? -9.349 -3.507 28.702 1.00 97.69 98 GLU A C 1
ATOM 737 O O . GLU A 1 98 ? -9.289 -3.893 27.534 1.00 97.69 98 GLU A O 1
ATOM 742 N N . TYR A 1 99 ? -10.499 -3.112 29.251 1.00 97.88 99 TYR A N 1
ATOM 743 C CA . TYR A 1 99 ? -11.793 -3.178 28.574 1.00 97.88 99 TYR A CA 1
ATOM 744 C C . TYR A 1 99 ? -12.309 -1.769 28.305 1.00 97.88 99 TYR A C 1
ATOM 746 O O . TYR A 1 99 ? -12.779 -1.079 29.212 1.00 97.88 99 TYR A O 1
ATOM 754 N N . ILE A 1 100 ? -12.290 -1.359 27.040 1.00 97.69 100 ILE A N 1
ATOM 755 C CA . ILE A 1 100 ? -12.750 -0.036 26.624 1.00 97.69 100 ILE A CA 1
ATOM 756 C C . ILE A 1 100 ? -14.190 -0.135 26.129 1.00 97.69 100 ILE A C 1
ATOM 758 O O . ILE A 1 100 ? -14.492 -0.786 25.123 1.00 97.69 100 ILE A O 1
ATOM 762 N N . LYS A 1 101 ? -15.110 0.522 26.842 1.00 98.06 101 LYS A N 1
ATOM 763 C CA . LYS A 1 101 ? -16.532 0.555 26.484 1.00 98.06 101 LYS A CA 1
ATOM 764 C C . LYS A 1 101 ? -16.769 1.475 25.286 1.00 98.06 101 LYS A C 1
ATOM 766 O O . LYS A 1 101 ? -16.505 2.671 25.348 1.00 98.06 101 LYS A O 1
ATOM 771 N N . ALA A 1 102 ? -17.390 0.945 24.237 1.00 97.94 102 ALA A N 1
ATOM 772 C CA . ALA A 1 102 ? -17.787 1.688 23.048 1.00 97.94 102 ALA A CA 1
ATOM 773 C C . ALA A 1 102 ? -19.310 1.898 23.029 1.00 97.94 102 ALA A C 1
ATOM 775 O O . ALA A 1 102 ? -20.082 1.002 22.691 1.00 97.94 102 ALA A O 1
ATOM 776 N N . GLY A 1 103 ? -19.771 3.104 23.384 1.00 96.94 103 GLY A N 1
ATOM 777 C CA . GLY A 1 103 ? -21.209 3.393 23.501 1.00 96.94 103 GLY A CA 1
ATOM 778 C C . GLY A 1 103 ? -21.978 3.368 22.173 1.00 96.94 103 GLY A C 1
ATOM 779 O O . GLY A 1 103 ? -23.166 3.044 22.147 1.00 96.94 103 GLY A O 1
ATOM 780 N N . LYS A 1 104 ? -21.311 3.694 21.059 1.00 97.62 104 LYS A N 1
ATOM 781 C CA . LYS A 1 104 ? -21.939 3.788 19.729 1.00 97.62 104 LYS A CA 1
ATOM 782 C C . LYS A 1 104 ? -21.532 2.647 18.804 1.00 97.62 104 LYS A C 1
ATOM 784 O O . LYS A 1 104 ? -22.397 2.079 18.146 1.00 97.62 104 LYS A O 1
ATOM 789 N N . GLY A 1 105 ? -20.251 2.304 18.789 1.00 97.06 105 GLY A N 1
ATOM 790 C CA . GLY A 1 105 ? -19.696 1.232 17.975 1.00 97.06 105 GLY A CA 1
ATOM 791 C C . GLY A 1 105 ? -18.174 1.300 17.943 1.00 97.06 105 GLY A C 1
ATOM 792 O O . GLY A 1 105 ? -17.583 2.226 18.499 1.00 97.06 105 GLY A O 1
ATOM 793 N N . VAL A 1 106 ? -17.567 0.319 17.284 1.00 98.38 106 VAL A N 1
ATOM 794 C CA . VAL A 1 106 ? -16.122 0.222 17.051 1.00 98.38 106 VAL A CA 1
ATOM 795 C C . VAL A 1 106 ? -15.879 0.317 15.546 1.00 98.38 106 VAL A C 1
ATOM 797 O O . VAL A 1 106 ? -16.614 -0.292 14.769 1.00 98.38 106 VAL A O 1
ATOM 800 N N . VAL A 1 107 ? -14.862 1.075 15.136 1.00 98.12 107 VAL A N 1
ATOM 801 C CA . VAL A 1 107 ? -14.423 1.165 13.737 1.00 98.12 107 VAL A CA 1
ATOM 802 C C . VAL A 1 107 ? -13.046 0.521 13.633 1.00 98.12 107 VAL A C 1
ATOM 804 O O . VAL A 1 107 ? -12.112 0.951 14.303 1.00 98.12 107 VAL A O 1
ATOM 807 N N . LEU A 1 108 ? -12.925 -0.524 12.815 1.00 97.94 108 LEU A N 1
ATOM 808 C CA . LEU A 1 108 ? -11.658 -1.214 12.585 1.00 97.94 108 LEU A CA 1
ATOM 809 C C . LEU A 1 108 ? -10.912 -0.553 11.419 1.00 97.94 108 LEU A C 1
ATOM 811 O O . LEU A 1 108 ? -11.355 -0.631 10.277 1.00 97.94 108 LEU A O 1
ATOM 815 N N . CYS A 1 109 ? -9.766 0.061 11.714 1.00 97.00 109 CYS A N 1
ATOM 816 C CA . CYS A 1 109 ? -8.883 0.731 10.746 1.00 97.00 109 CYS A CA 1
ATOM 817 C C . CYS A 1 109 ? -7.467 0.126 10.781 1.00 97.00 109 CYS A C 1
ATOM 819 O O . CYS A 1 109 ? -6.468 0.836 10.779 1.00 97.00 109 CYS A O 1
ATOM 821 N N . ALA A 1 110 ? -7.399 -1.199 10.880 1.00 96.00 110 ALA A N 1
ATOM 822 C CA . ALA A 1 110 ? -6.234 -1.970 11.321 1.00 96.00 110 ALA A CA 1
ATOM 823 C C . ALA A 1 110 ? -5.311 -2.475 10.190 1.00 96.00 110 ALA A C 1
ATOM 825 O O . ALA A 1 110 ? -4.539 -3.408 10.394 1.00 96.00 110 ALA A O 1
ATOM 826 N N . GLY A 1 111 ? -5.400 -1.883 8.997 1.00 95.50 111 GLY A N 1
ATOM 827 C CA . GLY A 1 111 ? -4.554 -2.267 7.865 1.00 95.50 111 GLY A CA 1
ATOM 828 C C . GLY A 1 111 ? -4.879 -3.641 7.266 1.00 95.50 111 GLY A C 1
ATOM 829 O O . GLY A 1 111 ? -6.005 -4.140 7.364 1.00 95.50 111 GLY A O 1
ATOM 830 N N . GLY A 1 112 ? -3.896 -4.202 6.560 1.00 96.69 112 GLY A N 1
ATOM 831 C CA . GLY A 1 112 ? -4.018 -5.449 5.796 1.00 96.69 112 GLY A CA 1
ATOM 832 C C . GLY A 1 112 ? -3.483 -6.680 6.533 1.00 96.69 112 GLY A C 1
ATOM 833 O O . GLY A 1 112 ? -3.364 -6.687 7.752 1.00 96.69 112 GLY A O 1
ATOM 834 N N . PHE A 1 113 ? -3.157 -7.734 5.775 1.00 97.25 113 PHE A N 1
ATOM 835 C CA . PHE A 1 113 ? -2.571 -8.984 6.292 1.00 97.25 113 PHE A CA 1
ATOM 836 C C . PHE A 1 113 ? -1.262 -9.389 5.591 1.00 97.25 113 PHE A C 1
ATOM 838 O O . PHE A 1 113 ? -0.834 -10.536 5.689 1.00 97.25 113 PHE A O 1
ATOM 845 N N . ALA A 1 114 ? -0.613 -8.463 4.875 1.00 95.94 114 ALA A N 1
ATOM 846 C CA . ALA A 1 114 ? 0.582 -8.749 4.078 1.00 95.94 114 ALA A CA 1
ATOM 847 C C . ALA A 1 114 ? 1.779 -9.256 4.912 1.00 95.94 114 ALA A C 1
ATOM 849 O O . ALA A 1 114 ? 2.612 -10.000 4.394 1.00 95.94 114 ALA A O 1
ATOM 850 N N . ALA A 1 115 ? 1.862 -8.890 6.196 1.00 96.12 115 ALA A N 1
ATOM 851 C CA . ALA A 1 115 ? 2.899 -9.357 7.114 1.00 96.12 115 ALA A CA 1
ATOM 852 C C . ALA A 1 115 ? 2.602 -10.747 7.716 1.00 96.12 115 ALA A C 1
ATOM 854 O O . ALA A 1 115 ? 3.504 -11.384 8.261 1.00 96.12 115 ALA A O 1
ATOM 855 N N . ASN A 1 116 ? 1.363 -11.237 7.605 1.00 96.75 116 ASN A N 1
ATOM 856 C CA . ASN A 1 116 ? 0.935 -12.531 8.130 1.00 96.75 116 ASN A CA 1
ATOM 857 C C . ASN A 1 116 ? 1.047 -13.605 7.040 1.00 96.75 116 ASN A C 1
ATOM 859 O O . ASN A 1 116 ? 0.161 -13.762 6.196 1.00 96.75 116 ASN A O 1
ATOM 863 N N . LYS A 1 117 ? 2.159 -14.347 7.051 1.00 96.12 117 LYS A N 1
ATOM 864 C CA . LYS A 1 117 ? 2.462 -15.348 6.017 1.00 96.12 117 LYS A CA 1
ATOM 865 C C . LYS A 1 117 ? 1.436 -16.473 5.977 1.00 96.12 117 LYS A C 1
ATOM 867 O O . LYS A 1 117 ? 1.170 -16.988 4.896 1.00 96.12 117 LYS A O 1
ATOM 872 N N . GLU A 1 118 ? 0.838 -16.833 7.105 1.00 98.06 118 GLU A N 1
ATOM 873 C CA . GLU A 1 118 ? -0.209 -17.848 7.185 1.00 98.06 118 GLU A CA 1
ATOM 874 C C . GLU A 1 118 ? -1.480 -17.381 6.465 1.00 98.06 118 GLU A C 1
ATOM 876 O O . GLU A 1 118 ? -2.021 -18.111 5.635 1.00 98.06 118 GLU A O 1
ATOM 881 N N . MET A 1 119 ? -1.921 -16.140 6.702 1.00 97.94 119 MET A N 1
ATOM 882 C CA . MET A 1 119 ? -3.064 -15.560 5.989 1.00 97.94 119 MET A CA 1
ATOM 883 C C . MET A 1 119 ? -2.768 -15.354 4.500 1.00 97.94 119 MET A C 1
ATOM 885 O O . MET A 1 119 ? -3.632 -15.632 3.670 1.00 97.94 119 MET A O 1
ATOM 889 N N . VAL A 1 120 ? -1.553 -14.925 4.135 1.00 97.56 120 VAL A N 1
ATOM 890 C CA . VAL A 1 120 ? -1.136 -14.840 2.723 1.00 97.56 120 VAL A CA 1
ATOM 891 C C . VAL A 1 120 ? -1.161 -16.223 2.071 1.00 97.56 120 VAL A C 1
ATOM 893 O O . VAL A 1 120 ? -1.732 -16.369 0.994 1.00 97.56 120 VAL A O 1
ATOM 896 N N . ALA A 1 121 ? -0.625 -17.255 2.728 1.00 97.88 121 ALA A N 1
ATOM 897 C CA . ALA A 1 121 ? -0.662 -18.632 2.235 1.00 97.88 121 ALA A CA 1
ATOM 898 C C . ALA A 1 121 ? -2.097 -19.150 2.055 1.00 97.88 121 ALA A C 1
ATOM 900 O O . ALA A 1 121 ? -2.385 -19.855 1.090 1.00 97.88 121 ALA A O 1
ATOM 901 N N . GLN A 1 122 ? -2.997 -18.794 2.971 1.00 97.94 122 GLN A N 1
ATOM 902 C CA . GLN A 1 122 ? -4.392 -19.215 2.929 1.00 97.94 122 GLN A CA 1
ATOM 903 C C . GLN A 1 122 ? -5.191 -18.508 1.829 1.00 97.94 122 GLN A C 1
ATOM 905 O O . GLN A 1 122 ? -6.024 -19.138 1.178 1.00 97.94 122 GLN A O 1
ATOM 910 N N . HIS A 1 123 ? -4.986 -17.203 1.649 1.00 97.75 123 HIS A N 1
ATOM 911 C CA . HIS A 1 123 ? -5.869 -16.383 0.823 1.00 97.75 123 HIS A CA 1
ATOM 912 C C . HIS A 1 123 ? -5.291 -16.050 -0.551 1.00 97.75 123 HIS A C 1
ATOM 914 O O . HIS A 1 123 ? -6.022 -16.112 -1.534 1.00 97.75 123 HIS A O 1
ATOM 920 N N . CYS A 1 124 ? -4.002 -15.733 -0.649 1.00 96.44 124 CYS A N 1
ATOM 921 C CA . CYS A 1 124 ? -3.360 -15.290 -1.887 1.00 96.44 124 CYS A CA 1
ATOM 922 C C . CYS A 1 124 ? -1.922 -15.853 -2.012 1.00 96.44 124 CYS A C 1
ATOM 924 O O . CYS A 1 124 ? -0.953 -15.095 -2.130 1.00 96.44 124 CYS A O 1
ATOM 926 N N . PRO A 1 125 ? -1.754 -17.194 -2.012 1.00 96.00 125 PRO A N 1
ATOM 927 C CA . PRO A 1 125 ? -0.462 -17.870 -1.839 1.00 96.00 125 PRO A CA 1
ATOM 928 C C . PRO A 1 125 ? 0.606 -17.492 -2.869 1.00 96.00 125 PRO A C 1
ATOM 930 O O . PRO A 1 125 ? 1.799 -17.563 -2.576 1.00 96.00 125 PRO A O 1
ATOM 933 N N . GLN A 1 126 ? 0.212 -17.059 -4.068 1.00 93.94 126 GLN A N 1
ATOM 934 C CA . GLN A 1 126 ? 1.131 -16.577 -5.096 1.00 93.94 126 GLN A CA 1
ATOM 935 C C . GLN A 1 126 ? 2.008 -15.414 -4.599 1.00 93.94 126 GLN A C 1
ATOM 937 O O . GLN A 1 126 ? 3.176 -15.329 -4.974 1.00 93.94 126 GLN A O 1
ATOM 942 N N . TYR A 1 127 ? 1.494 -14.575 -3.694 1.00 94.06 127 TYR A N 1
ATOM 943 C CA . TYR A 1 127 ? 2.203 -13.417 -3.148 1.00 94.06 127 TYR A CA 1
ATOM 944 C C . TYR A 1 127 ? 3.244 -13.767 -2.077 1.00 94.06 127 TYR A C 1
ATOM 946 O O . TYR A 1 127 ? 4.031 -12.899 -1.709 1.00 94.06 127 TYR A O 1
ATOM 954 N N . LEU A 1 128 ? 3.352 -15.032 -1.646 1.00 93.38 128 LEU A N 1
ATOM 955 C CA . LEU A 1 128 ? 4.485 -15.494 -0.824 1.00 93.38 128 LEU A CA 1
ATOM 956 C C . LEU A 1 128 ? 5.835 -15.371 -1.548 1.00 93.38 128 LEU A C 1
ATOM 958 O O . LEU A 1 128 ? 6.883 -15.432 -0.912 1.00 93.38 128 LEU A O 1
ATOM 962 N N . ARG A 1 129 ? 5.809 -15.212 -2.876 1.00 89.81 129 ARG A N 1
ATOM 963 C CA . ARG A 1 129 ? 6.989 -14.973 -3.715 1.00 89.81 129 ARG A CA 1
ATOM 964 C C . ARG A 1 129 ? 7.536 -13.550 -3.597 1.00 89.81 129 ARG A C 1
ATOM 966 O O . ARG A 1 129 ? 8.651 -13.305 -4.050 1.00 89.81 129 ARG A O 1
ATOM 973 N N . SER A 1 130 ? 6.763 -12.619 -3.035 1.00 88.50 130 SER A N 1
ATOM 974 C CA . SER A 1 130 ? 7.208 -11.244 -2.825 1.00 88.50 130 SER A CA 1
ATOM 975 C C . SER A 1 130 ? 8.460 -11.228 -1.953 1.00 88.50 130 SER A C 1
ATOM 977 O O . SER A 1 130 ? 8.474 -11.775 -0.853 1.00 88.50 130 SER A O 1
ATOM 979 N N . GLN A 1 131 ? 9.514 -10.587 -2.449 1.00 82.50 131 GLN A N 1
ATOM 980 C CA . GLN A 1 131 ? 10.801 -10.512 -1.752 1.00 82.50 131 GLN A CA 1
ATOM 981 C C . GLN A 1 131 ? 10.780 -9.493 -0.609 1.00 82.50 131 GLN A C 1
ATOM 983 O O . GLN A 1 131 ? 11.489 -9.650 0.383 1.00 82.50 131 GLN A O 1
ATOM 988 N N . PHE A 1 132 ? 9.933 -8.471 -0.740 1.00 86.19 132 PHE A N 1
ATOM 989 C CA . PHE A 1 132 ? 9.832 -7.362 0.195 1.00 86.19 132 PHE A CA 1
ATOM 990 C C . PHE A 1 132 ? 8.387 -7.165 0.638 1.00 86.19 132 PHE A C 1
ATOM 992 O O . PHE A 1 132 ? 7.450 -7.289 -0.154 1.00 86.19 132 PHE A O 1
ATOM 999 N N . LEU A 1 133 ? 8.219 -6.827 1.914 1.00 89.00 133 LEU A N 1
ATOM 1000 C CA . LEU A 1 133 ? 6.947 -6.369 2.452 1.00 89.00 133 LEU A CA 1
ATOM 1001 C C . LEU A 1 133 ? 6.803 -4.873 2.162 1.00 89.00 133 LEU A C 1
ATOM 1003 O O . LEU A 1 133 ? 7.545 -4.060 2.712 1.00 89.00 133 LEU A O 1
ATOM 1007 N N . VAL A 1 134 ? 5.827 -4.517 1.332 1.00 85.62 134 VAL A N 1
ATOM 1008 C CA . VAL A 1 134 ? 5.401 -3.126 1.139 1.00 85.62 134 VAL A CA 1
ATOM 1009 C C . VAL A 1 134 ? 4.307 -2.826 2.161 1.00 85.62 134 VAL A C 1
ATOM 1011 O O . VAL A 1 134 ? 3.143 -3.154 1.944 1.00 85.62 134 VAL A O 1
ATOM 1014 N N . GLY A 1 135 ? 4.692 -2.259 3.304 1.00 86.31 135 GLY A N 1
ATOM 1015 C CA . GLY A 1 135 ? 3.782 -1.943 4.405 1.00 86.31 135 GLY A CA 1
ATOM 1016 C C . GLY A 1 135 ? 4.482 -1.989 5.759 1.00 86.31 135 GLY A C 1
ATOM 1017 O O . GLY A 1 135 ? 5.702 -1.850 5.856 1.00 86.31 135 GLY A O 1
ATOM 1018 N N . THR A 1 136 ? 3.704 -2.192 6.816 1.00 90.69 136 THR A N 1
ATOM 1019 C CA . THR A 1 136 ? 4.199 -2.293 8.190 1.00 90.69 136 THR A CA 1
ATOM 1020 C C . THR A 1 136 ? 4.158 -3.739 8.676 1.00 90.69 136 THR A C 1
ATOM 1022 O O . THR A 1 136 ? 3.337 -4.541 8.239 1.00 90.69 136 THR A O 1
ATOM 1025 N N . LYS A 1 137 ? 5.017 -4.094 9.638 1.00 93.62 137 LYS A N 1
ATOM 1026 C CA . LYS A 1 137 ? 4.988 -5.431 10.265 1.00 93.62 137 LYS A CA 1
ATOM 1027 C C . LYS A 1 137 ? 3.672 -5.724 11.005 1.00 93.62 137 LYS A C 1
ATOM 1029 O O . LYS A 1 137 ? 3.396 -6.878 11.301 1.00 93.62 137 LYS A O 1
ATOM 1034 N N . THR A 1 138 ? 2.889 -4.686 11.295 1.00 94.62 138 THR A N 1
ATOM 1035 C CA . THR A 1 138 ? 1.580 -4.738 11.958 1.00 94.62 138 THR A CA 1
ATOM 1036 C C . THR A 1 138 ? 0.408 -4.932 10.995 1.00 94.62 138 THR A C 1
ATOM 1038 O O . THR A 1 138 ? -0.718 -5.096 11.453 1.00 94.62 138 THR A O 1
ATOM 1041 N N . ASP A 1 139 ? 0.645 -4.968 9.679 1.00 96.12 139 ASP A N 1
ATOM 1042 C CA . ASP A 1 139 ? -0.341 -5.409 8.684 1.00 96.12 139 ASP A CA 1
ATOM 1043 C C . ASP A 1 139 ? -0.491 -6.941 8.726 1.00 96.12 139 ASP A C 1
ATOM 1045 O O . ASP A 1 139 ? -0.177 -7.653 7.771 1.00 96.12 139 ASP A O 1
ATOM 1049 N N . ASP A 1 140 ? -0.919 -7.466 9.870 1.00 96.56 140 ASP A N 1
ATOM 1050 C CA . ASP A 1 140 ? -0.945 -8.890 10.220 1.00 96.56 140 ASP A CA 1
ATOM 1051 C C . ASP A 1 140 ? -2.360 -9.510 10.178 1.00 96.56 140 ASP A C 1
ATOM 1053 O O . ASP A 1 140 ? -2.578 -10.658 10.584 1.00 96.56 140 ASP A O 1
ATOM 1057 N N . GLY A 1 141 ? -3.349 -8.738 9.729 1.00 97.31 141 GLY A N 1
ATOM 1058 C CA . GLY A 1 141 ? -4.743 -9.147 9.636 1.00 97.31 141 GLY A CA 1
ATOM 1059 C C . GLY A 1 141 ? -5.473 -9.251 10.975 1.00 97.31 141 GLY A C 1
ATOM 1060 O O . GLY A 1 141 ? -6.553 -9.843 11.007 1.00 97.31 141 GLY A O 1
ATOM 1061 N N . HIS A 1 142 ? -4.946 -8.719 12.087 1.00 96.75 142 HIS A N 1
ATOM 1062 C CA . HIS A 1 142 ? -5.636 -8.748 13.388 1.00 96.75 142 HIS A CA 1
ATOM 1063 C C . HIS A 1 142 ? -7.042 -8.130 13.314 1.00 96.75 142 HIS A C 1
ATOM 1065 O O . HIS A 1 142 ? -8.007 -8.751 13.756 1.00 96.75 142 HIS A O 1
ATOM 1071 N N . GLY A 1 143 ? -7.193 -6.967 12.671 1.00 97.88 143 GLY A N 1
ATOM 1072 C CA . GLY A 1 143 ? -8.497 -6.327 12.478 1.00 97.88 143 GLY A CA 1
ATOM 1073 C C . GLY A 1 143 ? -9.472 -7.171 11.659 1.00 97.88 143 GLY A C 1
ATOM 1074 O O . GLY A 1 143 ? -10.642 -7.291 12.014 1.00 97.88 143 GLY A O 1
ATOM 1075 N N . ILE A 1 144 ? -8.984 -7.817 10.600 1.00 98.31 144 ILE A N 1
ATOM 1076 C CA . ILE A 1 144 ? -9.789 -8.711 9.757 1.00 98.31 144 ILE A CA 1
ATOM 1077 C C . ILE A 1 144 ? -10.313 -9.883 10.595 1.00 98.31 144 ILE A C 1
ATOM 1079 O O . ILE A 1 144 ? -11.515 -10.146 10.609 1.00 98.31 144 ILE A O 1
ATOM 1083 N N . ARG A 1 145 ? -9.430 -10.532 11.363 1.00 98.00 145 ARG A N 1
ATOM 1084 C CA . ARG A 1 145 ? -9.782 -11.659 12.239 1.00 98.00 145 ARG A CA 1
ATOM 1085 C C . ARG A 1 145 ? -10.739 -11.250 13.361 1.00 98.00 145 ARG A C 1
ATOM 1087 O O . ARG A 1 145 ? -11.678 -11.990 13.642 1.00 98.00 145 ARG A O 1
ATOM 1094 N N . MET A 1 146 ? -10.561 -10.069 13.960 1.00 98.00 146 MET A N 1
ATOM 1095 C CA . MET A 1 146 ? -11.524 -9.512 14.921 1.00 98.00 146 MET A CA 1
ATOM 1096 C C . MET A 1 146 ? -12.904 -9.315 14.284 1.00 98.00 146 MET A C 1
ATOM 1098 O O . MET A 1 146 ? -13.910 -9.708 14.871 1.00 98.00 146 MET A O 1
ATOM 1102 N N . GLY A 1 147 ? -12.955 -8.756 13.072 1.00 97.88 147 GLY A N 1
ATOM 1103 C CA . GLY A 1 147 ? -14.195 -8.585 12.316 1.00 97.88 147 GLY A CA 1
ATOM 1104 C C . GLY A 1 147 ? -14.899 -9.915 12.037 1.00 97.88 147 GLY A C 1
ATOM 1105 O O . GLY A 1 147 ? -16.090 -10.046 12.313 1.00 97.88 147 GLY A O 1
ATOM 1106 N N . GLN A 1 148 ? -14.162 -10.928 11.571 1.00 97.69 148 GLN A N 1
ATOM 1107 C CA . GLN A 1 148 ? -14.695 -12.282 11.373 1.00 97.69 148 GLN A CA 1
ATOM 1108 C C . GLN A 1 148 ? -15.198 -12.909 12.676 1.00 97.69 148 GLN A C 1
ATOM 1110 O O . GLN A 1 148 ? -16.266 -13.515 12.690 1.00 97.69 148 GLN A O 1
ATOM 1115 N N . GLY A 1 149 ? -14.463 -12.733 13.778 1.00 96.31 149 GLY A N 1
ATOM 1116 C CA . GLY A 1 149 ? -14.861 -13.215 15.103 1.00 96.31 149 GLY A CA 1
ATOM 1117 C C . GLY A 1 149 ? -16.183 -12.619 15.596 1.00 96.31 149 GLY A C 1
ATOM 1118 O O . GLY A 1 149 ? -16.898 -13.265 16.355 1.00 96.31 149 GLY A O 1
ATOM 1119 N N . ALA A 1 150 ? -16.546 -11.424 15.119 1.00 96.75 150 ALA A N 1
ATOM 1120 C CA . ALA A 1 150 ? -17.840 -10.789 15.364 1.00 96.75 150 ALA A CA 1
ATOM 1121 C C . ALA A 1 150 ? -18.910 -11.111 14.295 1.00 96.75 150 ALA A C 1
ATOM 1123 O O . ALA A 1 150 ? -19.976 -10.499 14.298 1.00 96.75 150 ALA A O 1
ATOM 1124 N N . GLY A 1 151 ? -18.647 -12.054 13.382 1.00 96.19 151 GLY A N 1
ATOM 1125 C CA . GLY A 1 151 ? -19.579 -12.482 12.332 1.00 96.19 151 GLY A CA 1
ATOM 1126 C C . GLY A 1 151 ? -19.472 -11.713 11.010 1.00 96.19 151 GLY A C 1
ATOM 1127 O O . GLY A 1 151 ? -20.358 -11.834 10.166 1.00 96.19 151 GLY A O 1
ATOM 1128 N N . GLY A 1 152 ? -18.418 -10.915 10.815 1.00 97.44 152 GLY A N 1
ATOM 1129 C CA . GLY A 1 152 ? -18.154 -10.224 9.554 1.00 97.44 152 GLY A CA 1
ATOM 1130 C C . GLY A 1 152 ? -17.782 -11.183 8.417 1.00 97.44 152 GLY A C 1
ATOM 1131 O O . GLY A 1 152 ? -17.022 -12.131 8.612 1.00 97.44 152 GLY A O 1
ATOM 1132 N N . ASP A 1 153 ? -18.298 -10.906 7.218 1.00 98.12 153 ASP A N 1
ATOM 1133 C CA . ASP A 1 153 ? -17.944 -11.628 5.991 1.00 98.12 153 ASP A CA 1
ATOM 1134 C C . ASP A 1 153 ? -16.673 -11.044 5.350 1.00 98.12 153 ASP A C 1
ATOM 1136 O O . ASP A 1 153 ? -16.344 -9.868 5.532 1.00 98.12 153 ASP A O 1
ATOM 1140 N N . LEU A 1 154 ? -15.970 -11.861 4.567 1.00 97.75 154 LEU A N 1
ATOM 1141 C CA . LEU A 1 154 ? -14.779 -11.460 3.825 1.00 97.75 154 LEU A CA 1
ATOM 1142 C C . LEU A 1 154 ? -15.063 -11.397 2.330 1.00 97.75 154 LEU A C 1
ATOM 1144 O O . LEU A 1 154 ? -15.772 -12.231 1.771 1.00 97.75 154 LEU A O 1
ATOM 1148 N N . ARG A 1 155 ? -14.426 -10.449 1.639 1.00 97.06 155 ARG A N 1
ATOM 1149 C CA . ARG A 1 155 ? -14.449 -10.378 0.173 1.00 97.06 155 ARG A CA 1
ATOM 1150 C C . ARG A 1 155 ? -13.092 -9.992 -0.381 1.00 97.06 155 ARG A C 1
ATOM 1152 O O . ARG A 1 155 ? -12.346 -9.264 0.258 1.00 97.06 155 ARG A O 1
ATOM 1159 N N . MET A 1 156 ? -12.811 -10.468 -1.594 1.00 96.44 156 MET A N 1
ATOM 1160 C CA . MET A 1 156 ? -11.628 -10.093 -2.381 1.00 96.44 156 MET A CA 1
ATOM 1161 C C . MET A 1 156 ? -10.279 -10.369 -1.689 1.00 96.44 156 MET A C 1
ATOM 1163 O O . MET A 1 156 ? -9.288 -9.717 -1.986 1.00 96.44 156 MET A O 1
ATOM 1167 N N . MET A 1 157 ? -10.222 -11.378 -0.814 1.00 97.31 157 MET A N 1
ATOM 1168 C CA . MET A 1 157 ? -8.990 -11.783 -0.114 1.00 97.31 157 MET A CA 1
ATOM 1169 C C . MET A 1 157 ? -7.964 -12.468 -1.033 1.00 97.31 157 MET A C 1
ATOM 1171 O O . MET A 1 157 ? -6.805 -12.616 -0.663 1.00 97.31 157 MET A O 1
ATOM 1175 N N . GLY A 1 158 ? -8.395 -12.901 -2.223 1.00 95.75 158 GLY A N 1
ATOM 1176 C CA . GLY A 1 158 ? -7.596 -13.667 -3.188 1.00 95.75 158 GLY A CA 1
ATOM 1177 C C . GLY A 1 158 ? -6.493 -12.884 -3.899 1.00 95.75 158 GLY A C 1
ATOM 1178 O O . GLY A 1 158 ? -5.845 -13.416 -4.803 1.00 95.75 158 GLY A O 1
ATOM 1179 N N . ASP A 1 159 ? -6.312 -11.617 -3.534 1.00 92.38 159 ASP A N 1
ATOM 1180 C CA . ASP A 1 159 ? -5.481 -10.671 -4.252 1.00 92.38 159 ASP A CA 1
ATOM 1181 C C . ASP A 1 159 ? -4.723 -9.739 -3.302 1.00 92.38 159 ASP A C 1
ATOM 1183 O O . ASP A 1 159 ? -5.144 -9.506 -2.169 1.00 92.38 159 ASP A O 1
ATOM 1187 N N . ALA A 1 160 ? -3.602 -9.203 -3.770 1.00 91.19 160 ALA A N 1
ATOM 1188 C CA . ALA A 1 160 ? -2.789 -8.253 -3.030 1.00 91.19 160 ALA A CA 1
ATOM 1189 C C . ALA A 1 160 ? -2.131 -7.237 -3.968 1.00 91.19 160 ALA A C 1
ATOM 1191 O O . ALA A 1 160 ? -1.914 -7.476 -5.163 1.00 91.19 160 ALA A O 1
ATOM 1192 N N . PHE A 1 161 ? -1.778 -6.089 -3.395 1.00 91.31 161 PHE A N 1
ATOM 1193 C CA . PHE A 1 161 ? -0.929 -5.119 -4.064 1.00 91.31 161 PHE A CA 1
ATOM 1194 C C . PHE A 1 161 ? 0.507 -5.652 -4.100 1.00 91.31 161 PHE A C 1
ATOM 1196 O O . PHE A 1 161 ? 1.145 -5.817 -3.064 1.00 91.31 161 PHE A O 1
ATOM 1203 N N . ALA A 1 162 ? 1.012 -5.915 -5.301 1.00 91.06 162 ALA A N 1
ATOM 1204 C CA . ALA A 1 162 ? 2.439 -6.056 -5.560 1.00 91.06 162 ALA A CA 1
ATOM 1205 C C . ALA A 1 162 ? 2.902 -4.874 -6.389 1.00 91.06 162 ALA A C 1
ATOM 1207 O O . ALA A 1 162 ? 2.082 -4.252 -7.052 1.00 91.06 162 ALA A O 1
ATOM 1208 N N . TYR A 1 163 ? 4.195 -4.577 -6.368 1.00 89.25 163 TYR A N 1
ATOM 1209 C CA . TYR A 1 163 ? 4.761 -3.462 -7.111 1.00 89.25 163 TYR A CA 1
ATOM 1210 C C . TYR A 1 163 ? 6.128 -3.841 -7.672 1.00 89.25 163 TYR A C 1
ATOM 1212 O O . TYR A 1 163 ? 6.937 -4.451 -6.978 1.00 89.25 163 TYR A O 1
ATOM 1220 N N . SER A 1 164 ? 6.366 -3.487 -8.932 1.00 86.44 164 SER A N 1
ATOM 1221 C CA . SER A 1 164 ? 7.677 -3.537 -9.572 1.00 86.44 164 SER A CA 1
ATOM 1222 C C . SER A 1 164 ? 8.087 -2.121 -9.964 1.00 86.44 164 SER A C 1
ATOM 1224 O O . SER A 1 164 ? 7.374 -1.447 -10.710 1.00 86.44 164 SER A O 1
ATOM 1226 N N . GLY A 1 165 ? 9.229 -1.674 -9.446 1.00 78.00 165 GLY A N 1
ATOM 1227 C CA . GLY A 1 165 ? 9.752 -0.320 -9.616 1.00 78.00 165 GLY A CA 1
ATOM 1228 C C . GLY A 1 165 ? 10.497 -0.087 -10.929 1.00 78.00 165 GLY A C 1
ATOM 1229 O O . GLY A 1 165 ? 11.565 0.514 -10.905 1.00 78.00 165 GLY A O 1
ATOM 1230 N N . ILE A 1 166 ? 9.972 -0.535 -12.080 1.00 81.12 166 ILE A N 1
ATOM 1231 C CA . ILE A 1 166 ? 10.660 -0.351 -13.378 1.00 81.12 166 ILE A CA 1
ATOM 1232 C C . ILE A 1 166 ? 10.971 1.131 -13.634 1.00 81.12 166 ILE A C 1
ATOM 1234 O O . ILE A 1 166 ? 12.042 1.451 -14.120 1.00 81.12 166 ILE A O 1
ATOM 1238 N N . TYR A 1 167 ? 10.088 2.048 -13.245 1.00 79.31 167 TYR A N 1
ATOM 1239 C CA . TYR A 1 167 ? 10.290 3.492 -13.409 1.00 79.31 167 TYR A CA 1
ATOM 1240 C C . TYR A 1 167 ? 10.641 4.222 -12.099 1.00 79.31 167 TYR A C 1
ATOM 1242 O O . TYR A 1 167 ? 10.409 5.424 -11.965 1.00 79.31 167 TYR A O 1
ATOM 1250 N N . GLU A 1 168 ? 11.170 3.510 -11.099 1.00 78.81 168 GLU A N 1
ATOM 1251 C CA . GLU A 1 168 ? 11.520 4.096 -9.796 1.00 78.81 168 GLU A CA 1
ATOM 1252 C C . GLU A 1 168 ? 12.737 5.029 -9.877 1.00 78.81 168 GLU A C 1
ATOM 1254 O O . GLU A 1 168 ? 12.780 6.051 -9.196 1.00 78.81 168 GLU A O 1
ATOM 1259 N N . PHE A 1 169 ? 13.665 4.745 -10.795 1.00 74.12 169 PHE A N 1
ATOM 1260 C CA . PHE A 1 169 ? 14.860 5.558 -11.057 1.00 74.12 169 PHE A CA 1
ATOM 1261 C C . PHE A 1 169 ? 14.709 6.479 -12.280 1.00 74.12 169 PHE A C 1
ATOM 1263 O O . PHE A 1 169 ? 15.701 6.898 -12.871 1.00 74.12 169 PHE A O 1
ATOM 1270 N N . GLY A 1 170 ? 13.469 6.789 -12.671 1.00 74.69 170 GLY A N 1
ATOM 1271 C CA . GLY A 1 170 ? 13.140 7.542 -13.884 1.00 74.69 170 GLY A CA 1
ATOM 1272 C C . GLY A 1 170 ? 12.629 6.655 -15.022 1.00 74.69 170 GLY A C 1
ATOM 1273 O O . GLY A 1 170 ? 12.463 5.449 -14.873 1.00 74.69 170 GLY A O 1
ATOM 1274 N N . GLU A 1 171 ? 12.356 7.257 -16.180 1.00 81.00 171 GLU A N 1
ATOM 1275 C CA . GLU A 1 171 ? 11.672 6.583 -17.297 1.00 81.00 171 GLU A CA 1
ATOM 1276 C C . GLU A 1 171 ? 12.591 5.694 -18.158 1.00 81.00 171 GLU A C 1
ATOM 1278 O O . GLU A 1 171 ? 12.103 4.996 -19.043 1.00 81.00 171 GLU A O 1
ATOM 1283 N N . ALA A 1 172 ? 13.908 5.689 -17.921 1.00 87.06 172 ALA A N 1
ATOM 1284 C CA . ALA A 1 172 ? 14.881 5.006 -18.781 1.00 87.06 172 ALA A CA 1
ATOM 1285 C C . ALA A 1 172 ? 14.562 3.512 -18.972 1.00 87.06 172 ALA A C 1
ATOM 1287 O O . ALA A 1 172 ? 14.419 3.048 -20.100 1.00 87.06 172 ALA A O 1
ATOM 1288 N N . LEU A 1 173 ? 14.343 2.761 -17.888 1.00 87.69 173 LEU A N 1
ATOM 1289 C CA . LEU A 1 173 ? 14.064 1.319 -17.967 1.00 87.69 173 LEU A CA 1
ATOM 1290 C C . LEU A 1 173 ? 12.724 0.982 -18.644 1.00 87.69 173 LEU A C 1
ATOM 1292 O O . LEU A 1 173 ? 12.563 -0.131 -19.139 1.00 87.69 173 LEU A O 1
ATOM 1296 N N . VAL A 1 174 ? 11.783 1.930 -18.728 1.00 88.44 174 VAL A N 1
ATOM 1297 C CA . VAL A 1 174 ? 10.523 1.753 -19.478 1.00 88.44 174 VAL A CA 1
ATOM 1298 C C . VAL A 1 174 ? 10.777 1.680 -20.988 1.00 88.44 174 VAL A C 1
ATOM 1300 O O . VAL A 1 174 ? 9.964 1.124 -21.719 1.00 88.44 174 VAL A O 1
ATOM 1303 N N . LYS A 1 175 ? 11.913 2.203 -21.466 1.00 90.62 175 LYS A N 1
ATOM 1304 C CA . LYS A 1 175 ? 12.333 2.120 -22.875 1.00 90.62 175 LYS A CA 1
ATOM 1305 C C . LYS A 1 175 ? 12.924 0.753 -23.244 1.00 90.62 175 LYS A C 1
ATOM 1307 O O . LYS A 1 175 ? 13.139 0.493 -24.426 1.00 90.62 175 LYS A O 1
ATOM 1312 N N . GLY A 1 176 ? 13.216 -0.089 -22.251 1.00 91.56 176 GLY A N 1
ATOM 1313 C CA . GLY A 1 176 ? 13.686 -1.458 -22.445 1.00 91.56 176 GLY A CA 1
ATOM 1314 C C . GLY A 1 176 ? 12.565 -2.431 -22.798 1.00 91.56 176 GLY A C 1
ATOM 1315 O O . GLY A 1 176 ? 11.432 -2.042 -23.076 1.00 91.56 176 GLY A O 1
ATOM 1316 N N . ILE A 1 177 ? 12.889 -3.724 -22.754 1.00 92.69 177 ILE A N 1
ATOM 1317 C CA . ILE A 1 177 ? 11.900 -4.796 -22.889 1.00 92.69 177 ILE A CA 1
ATOM 1318 C C . ILE A 1 177 ? 11.913 -5.713 -21.671 1.00 92.69 177 ILE A C 1
ATOM 1320 O O . ILE A 1 177 ? 12.963 -6.209 -21.261 1.00 92.69 177 ILE A O 1
ATOM 1324 N N . LEU A 1 178 ? 10.736 -5.958 -21.101 1.00 93.62 178 LEU A N 1
ATOM 1325 C CA . LEU A 1 178 ? 10.553 -6.929 -20.030 1.00 93.62 178 LEU A CA 1
ATOM 1326 C C . LEU A 1 178 ? 10.220 -8.291 -20.643 1.00 93.62 178 LEU A C 1
ATOM 1328 O O . LEU A 1 178 ? 9.218 -8.439 -21.350 1.00 93.62 178 LEU A O 1
ATOM 1332 N N . VAL A 1 179 ? 11.060 -9.287 -20.366 1.00 92.94 179 VAL A N 1
ATOM 1333 C CA . VAL A 1 179 ? 10.927 -10.647 -20.902 1.00 92.94 179 VAL A CA 1
ATOM 1334 C C . VAL A 1 179 ? 10.896 -11.694 -19.797 1.00 92.94 179 VAL A C 1
ATOM 1336 O O . VAL A 1 179 ? 11.497 -11.509 -18.738 1.00 92.94 179 VAL A O 1
ATOM 1339 N N . ASP A 1 180 ? 10.189 -12.794 -20.047 1.00 92.56 180 ASP A N 1
ATOM 1340 C CA . ASP A 1 180 ? 10.179 -13.968 -19.174 1.00 92.56 180 ASP A CA 1
ATOM 1341 C C . ASP A 1 180 ? 11.448 -14.828 -19.339 1.00 92.56 180 ASP A C 1
ATOM 1343 O O . ASP A 1 180 ? 12.349 -14.522 -20.124 1.00 92.56 180 ASP A O 1
ATOM 1347 N N . ASP A 1 181 ? 11.520 -15.936 -18.603 1.00 88.75 181 ASP A N 1
ATOM 1348 C CA . ASP A 1 181 ? 12.607 -16.921 -18.676 1.00 88.75 181 ASP A CA 1
ATOM 1349 C C . ASP A 1 181 ? 12.738 -17.630 -20.039 1.00 88.75 181 ASP A C 1
ATOM 1351 O O . ASP A 1 181 ? 13.729 -18.326 -20.282 1.00 88.75 181 ASP A O 1
ATOM 1355 N N . ARG A 1 182 ? 11.783 -17.410 -20.951 1.00 89.94 182 ARG A N 1
ATOM 1356 C CA . ARG A 1 182 ? 11.797 -17.888 -22.341 1.00 89.94 182 ARG A CA 1
ATOM 1357 C C . ARG A 1 182 ? 12.084 -16.782 -23.359 1.00 89.94 182 ARG A C 1
ATOM 1359 O O . ARG A 1 182 ? 11.956 -16.991 -24.563 1.00 89.94 182 ARG A O 1
ATOM 1366 N N . GLY A 1 183 ? 12.424 -15.582 -22.890 1.00 90.00 183 GLY A N 1
ATOM 1367 C CA . GLY A 1 183 ? 12.729 -14.437 -23.745 1.00 90.00 183 GLY A CA 1
ATOM 1368 C C . GLY A 1 183 ? 11.498 -13.796 -24.393 1.00 90.00 183 GLY A C 1
ATOM 1369 O O . GLY A 1 183 ? 11.640 -13.039 -25.353 1.00 90.00 183 GLY A O 1
ATOM 1370 N N . ARG A 1 184 ? 10.283 -14.070 -23.898 1.00 92.38 184 ARG A N 1
ATOM 1371 C CA . ARG A 1 184 ? 9.033 -13.535 -24.459 1.00 92.38 184 ARG A CA 1
ATOM 1372 C C . ARG A 1 184 ? 8.551 -12.336 -23.655 1.00 92.38 184 ARG A C 1
ATOM 1374 O O . ARG A 1 184 ? 8.532 -12.372 -22.427 1.00 92.38 184 ARG A O 1
ATOM 1381 N N . ARG A 1 185 ? 8.088 -11.294 -24.349 1.00 94.50 185 ARG A N 1
ATOM 1382 C CA . ARG A 1 185 ? 7.398 -10.158 -23.716 1.00 94.50 185 ARG A CA 1
ATOM 1383 C C . ARG A 1 185 ? 6.008 -10.577 -23.243 1.00 94.50 185 ARG A C 1
ATOM 1385 O O . ARG A 1 185 ? 5.322 -11.324 -23.939 1.00 94.50 185 ARG A O 1
ATOM 1392 N N . PHE A 1 186 ? 5.583 -10.065 -22.091 1.00 93.31 186 PHE A N 1
ATOM 1393 C CA . PHE A 1 186 ? 4.303 -10.445 -21.477 1.00 93.31 186 PHE A CA 1
ATOM 1394 C C . PHE A 1 186 ? 3.473 -9.273 -20.934 1.00 93.31 186 PHE A C 1
ATOM 1396 O O . PHE A 1 186 ? 2.290 -9.449 -20.651 1.00 93.31 186 PHE A O 1
ATOM 1403 N N . ILE A 1 187 ? 4.052 -8.078 -20.798 1.00 92.44 187 ILE A N 1
ATOM 1404 C CA . ILE A 1 187 ? 3.341 -6.860 -20.392 1.00 92.44 187 ILE A CA 1
ATOM 1405 C C . ILE A 1 187 ? 4.070 -5.624 -20.931 1.00 92.44 187 ILE A C 1
ATOM 1407 O O . ILE A 1 187 ? 5.285 -5.659 -21.100 1.00 92.44 187 ILE A O 1
ATOM 1411 N N . GLY A 1 188 ? 3.335 -4.541 -21.202 1.00 90.94 188 GLY A N 1
ATOM 1412 C CA . GLY A 1 188 ? 3.944 -3.248 -21.522 1.00 90.94 188 GLY A CA 1
ATOM 1413 C C . GLY A 1 188 ? 4.668 -2.668 -20.307 1.00 90.94 188 GLY A C 1
ATOM 1414 O O . GLY A 1 188 ? 4.099 -2.604 -19.216 1.00 90.94 188 GLY A O 1
ATOM 1415 N N . GLU A 1 189 ? 5.907 -2.241 -20.498 1.00 89.88 189 GLU A N 1
ATOM 1416 C CA . GLU A 1 189 ? 6.837 -1.770 -19.469 1.00 89.88 189 GLU A CA 1
ATOM 1417 C C . GLU A 1 189 ? 6.392 -0.427 -18.858 1.00 89.88 189 GLU A C 1
ATOM 1419 O O . GLU A 1 189 ? 6.736 -0.094 -17.725 1.00 89.88 189 GLU A O 1
ATOM 1424 N N . ASP A 1 190 ? 5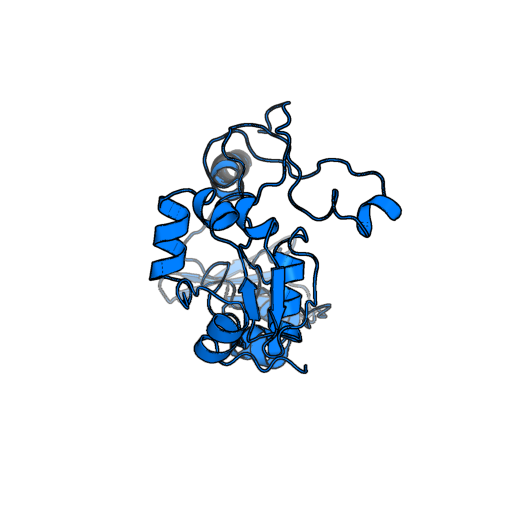.549 0.307 -19.588 1.00 86.69 190 ASP A N 1
ATOM 1425 C CA . ASP A 1 190 ? 4.896 1.550 -19.188 1.00 86.69 190 ASP A CA 1
ATOM 1426 C C . ASP A 1 190 ? 3.569 1.326 -18.446 1.00 86.69 190 ASP A C 1
ATOM 1428 O O . ASP A 1 190 ? 2.858 2.293 -18.162 1.00 86.69 190 ASP A O 1
ATOM 1432 N N . ASN A 1 191 ? 3.209 0.086 -18.095 1.00 89.56 191 ASN A N 1
ATOM 1433 C CA . ASN A 1 191 ? 2.094 -0.167 -17.184 1.00 89.56 191 ASN A CA 1
ATOM 1434 C C . ASN A 1 191 ? 2.409 0.367 -15.779 1.00 89.56 191 ASN A C 1
ATOM 1436 O O . ASN A 1 191 ? 3.547 0.618 -15.390 1.00 89.56 191 ASN A O 1
ATOM 1440 N N . TYR A 1 192 ? 1.372 0.602 -14.988 1.00 89.31 192 TYR A N 1
ATOM 1441 C CA . TYR A 1 192 ? 1.482 0.923 -13.577 1.00 89.31 192 TYR A CA 1
ATOM 1442 C C . TYR A 1 192 ? 2.209 -0.225 -12.883 1.00 89.31 192 TYR A C 1
ATOM 1444 O O . TYR A 1 192 ? 1.898 -1.396 -13.122 1.00 89.31 192 TYR A O 1
ATOM 1452 N N . GLY A 1 193 ? 3.163 0.111 -12.017 1.00 89.12 193 GLY A N 1
ATOM 1453 C CA . GLY A 1 193 ? 4.081 -0.853 -11.419 1.00 89.12 193 GLY A CA 1
ATOM 1454 C C . GLY A 1 193 ? 3.375 -1.986 -10.680 1.00 89.12 193 GLY A C 1
ATOM 1455 O O . GLY A 1 193 ? 3.950 -3.065 -10.550 1.00 89.12 193 GLY A O 1
ATOM 1456 N N . SER A 1 194 ? 2.112 -1.810 -10.266 1.00 90.81 194 SER A N 1
ATOM 1457 C CA . SER A 1 194 ? 1.350 -2.913 -9.683 1.00 90.81 194 SER A CA 1
ATOM 1458 C C . SER A 1 194 ? 0.839 -3.951 -10.674 1.00 90.81 194 SER A C 1
ATOM 1460 O O . SER A 1 194 ? 0.798 -5.134 -10.342 1.00 90.81 194 SER A O 1
ATOM 1462 N N . TRP A 1 195 ? 0.516 -3.556 -11.905 1.00 91.19 195 TRP A N 1
ATOM 1463 C CA . TRP A 1 195 ? 0.181 -4.502 -12.970 1.00 91.19 195 TRP A CA 1
ATOM 1464 C C . TRP A 1 195 ? 1.410 -5.292 -13.407 1.00 91.19 195 TRP A C 1
ATOM 1466 O O . TRP A 1 195 ? 1.320 -6.505 -13.587 1.00 91.19 195 TRP A O 1
ATOM 1476 N N . VAL A 1 196 ? 2.567 -4.628 -13.480 1.00 91.75 196 VAL A N 1
ATOM 1477 C CA . VAL A 1 196 ? 3.857 -5.290 -13.711 1.00 91.75 196 VAL A CA 1
ATOM 1478 C C . VAL A 1 196 ? 4.168 -6.263 -12.571 1.00 91.75 196 VAL A C 1
ATOM 1480 O O . VAL A 1 196 ? 4.377 -7.447 -12.818 1.00 91.75 196 VAL A O 1
ATOM 1483 N N . GLY A 1 197 ? 4.106 -5.808 -11.314 1.00 92.31 197 GLY A N 1
ATOM 1484 C CA . GLY A 1 197 ? 4.331 -6.649 -10.134 1.00 92.31 197 GLY A CA 1
ATOM 1485 C C . GLY A 1 197 ? 3.394 -7.859 -10.075 1.00 92.31 197 GLY A C 1
ATOM 1486 O O . GLY A 1 197 ? 3.831 -8.977 -9.805 1.00 92.31 197 GLY A O 1
ATOM 1487 N N . ARG A 1 198 ? 2.112 -7.667 -10.404 1.00 92.25 198 ARG A N 1
ATOM 1488 C CA . ARG A 1 198 ? 1.134 -8.752 -10.519 1.00 92.25 198 ARG A CA 1
ATOM 1489 C C . ARG A 1 198 ? 1.528 -9.766 -11.594 1.00 92.25 198 ARG A C 1
ATOM 1491 O O . ARG A 1 198 ? 1.500 -10.962 -11.314 1.00 92.25 198 ARG A O 1
ATOM 1498 N N . ALA A 1 199 ? 1.877 -9.312 -12.799 1.00 93.12 199 ALA A N 1
ATOM 1499 C CA . ALA A 1 199 ? 2.260 -10.193 -13.904 1.00 93.12 199 ALA A CA 1
ATOM 1500 C C . ALA A 1 199 ? 3.491 -11.045 -13.548 1.00 93.12 199 ALA A C 1
ATOM 1502 O O . ALA A 1 199 ? 3.492 -12.258 -13.779 1.00 93.12 199 ALA A O 1
ATOM 1503 N N . LEU A 1 200 ? 4.484 -10.434 -12.893 1.00 92.06 200 LEU A N 1
ATOM 1504 C CA . LEU A 1 200 ? 5.668 -11.122 -12.379 1.00 92.06 200 LEU A CA 1
ATOM 1505 C C . LEU A 1 200 ? 5.291 -12.207 -11.363 1.00 92.06 200 LEU A C 1
ATOM 1507 O O . LEU A 1 200 ? 5.653 -13.368 -11.523 1.00 92.06 200 LEU A O 1
ATOM 1511 N N . ILE A 1 201 ? 4.509 -11.866 -10.337 1.00 91.75 201 ILE A N 1
ATOM 1512 C CA . ILE A 1 201 ? 4.150 -12.815 -9.274 1.00 91.75 201 ILE A CA 1
ATOM 1513 C C . ILE A 1 201 ? 3.322 -13.992 -9.803 1.00 91.75 201 ILE A C 1
ATOM 1515 O O . ILE A 1 201 ? 3.550 -15.143 -9.407 1.00 91.75 201 ILE A O 1
ATOM 1519 N N . GLN A 1 202 ? 2.353 -13.707 -10.674 1.00 89.62 202 GLN A N 1
ATOM 1520 C CA . GLN A 1 202 ? 1.335 -14.673 -11.083 1.00 89.62 202 GLN A CA 1
ATOM 1521 C C . GLN A 1 202 ? 1.769 -15.554 -12.256 1.00 89.62 202 GLN A C 1
ATOM 1523 O O . GLN A 1 202 ? 1.409 -16.729 -12.275 1.00 89.62 202 GLN A O 1
ATOM 1528 N N . GLY A 1 203 ? 2.538 -15.018 -13.209 1.00 90.56 203 GLY A N 1
ATOM 1529 C CA . GLY A 1 203 ? 2.870 -15.721 -14.453 1.00 90.56 203 GLY A CA 1
ATOM 1530 C C . GLY A 1 203 ? 4.359 -15.805 -14.777 1.00 90.56 203 GLY A C 1
ATOM 1531 O O . GLY A 1 203 ? 4.783 -16.801 -15.356 1.00 90.56 203 GLY A O 1
ATOM 1532 N N . HIS A 1 204 ? 5.151 -14.804 -14.382 1.00 91.75 204 HIS A N 1
ATOM 1533 C CA . HIS A 1 204 ? 6.527 -14.627 -14.867 1.00 91.75 204 HIS A CA 1
ATOM 1534 C C . HIS A 1 204 ? 7.517 -14.324 -13.719 1.00 91.75 204 HIS A C 1
ATOM 1536 O O . HIS A 1 204 ? 8.151 -13.267 -13.700 1.00 91.75 204 HIS A O 1
ATOM 1542 N N . PRO A 1 205 ? 7.658 -15.223 -12.722 1.00 84.94 205 PRO A N 1
ATOM 1543 C CA . PRO A 1 205 ? 8.416 -14.943 -11.495 1.00 84.94 205 PRO A CA 1
ATOM 1544 C C . PRO A 1 205 ? 9.927 -14.835 -11.720 1.00 84.94 205 PRO A C 1
ATOM 1546 O O . PRO A 1 205 ? 10.635 -14.279 -10.885 1.00 84.94 205 PRO A O 1
ATOM 1549 N N . VAL A 1 206 ? 10.415 -15.366 -12.841 1.00 88.19 206 VAL A N 1
ATOM 1550 C CA . VAL A 1 206 ? 11.767 -15.140 -13.347 1.00 88.19 206 VAL A CA 1
ATOM 1551 C C . VAL A 1 206 ? 11.616 -14.316 -14.615 1.00 88.19 206 VAL A C 1
ATOM 1553 O O . VAL A 1 206 ? 11.064 -14.797 -15.602 1.00 88.19 206 VAL A O 1
ATOM 1556 N N . SER A 1 207 ? 12.053 -13.064 -14.550 1.00 90.25 207 SER A N 1
ATOM 1557 C CA . SER A 1 207 ? 11.953 -12.106 -15.647 1.00 90.25 207 SER A CA 1
ATOM 1558 C C . SER A 1 207 ? 13.157 -11.175 -15.647 1.00 90.25 207 SER A C 1
ATOM 1560 O O . SER A 1 207 ? 13.799 -10.979 -14.612 1.00 90.25 207 SER A O 1
ATOM 1562 N N . TYR A 1 208 ? 13.425 -10.575 -16.801 1.00 90.06 208 TYR A N 1
ATOM 1563 C CA . TYR A 1 208 ? 14.555 -9.685 -17.030 1.00 90.06 208 TYR A CA 1
ATOM 1564 C C . TYR A 1 208 ? 14.091 -8.426 -17.751 1.00 90.06 208 TYR A C 1
ATOM 1566 O O . TYR A 1 208 ? 13.304 -8.507 -18.692 1.00 90.06 208 TYR A O 1
ATOM 1574 N N . VAL A 1 209 ? 14.608 -7.271 -17.336 1.00 91.75 209 VAL A N 1
ATOM 1575 C CA . VAL A 1 209 ? 14.540 -6.051 -18.145 1.00 91.75 209 VAL A CA 1
ATOM 1576 C C . VAL A 1 209 ? 15.804 -6.009 -18.992 1.00 91.75 209 VAL A C 1
ATOM 1578 O O . VAL A 1 209 ? 16.909 -5.981 -18.452 1.00 91.75 209 VAL A O 1
ATOM 1581 N N . ILE A 1 210 ? 15.644 -6.038 -20.311 1.00 90.94 210 ILE A N 1
ATOM 1582 C CA . ILE A 1 210 ? 16.742 -5.923 -21.269 1.00 90.94 210 ILE A CA 1
ATOM 1583 C C . ILE A 1 210 ? 16.759 -4.493 -21.800 1.00 90.94 210 ILE A C 1
ATOM 1585 O O . ILE A 1 210 ? 15.743 -3.984 -22.278 1.00 90.94 210 ILE A O 1
ATOM 1589 N N . VAL A 1 211 ? 17.926 -3.863 -21.728 1.00 92.25 211 VAL A N 1
ATOM 1590 C CA . VAL A 1 211 ? 18.195 -2.521 -22.249 1.00 92.25 211 VAL A CA 1
ATOM 1591 C C . VAL A 1 211 ? 19.478 -2.541 -23.069 1.00 92.25 211 VAL A C 1
ATOM 1593 O O . VAL A 1 211 ? 20.343 -3.390 -22.848 1.00 92.25 211 VAL A O 1
ATOM 1596 N N . ASP A 1 212 ? 19.601 -1.613 -24.013 1.00 92.94 212 ASP A N 1
ATOM 1597 C CA . ASP A 1 212 ? 20.878 -1.351 -24.672 1.00 92.94 212 ASP A CA 1
ATOM 1598 C C . ASP A 1 212 ? 2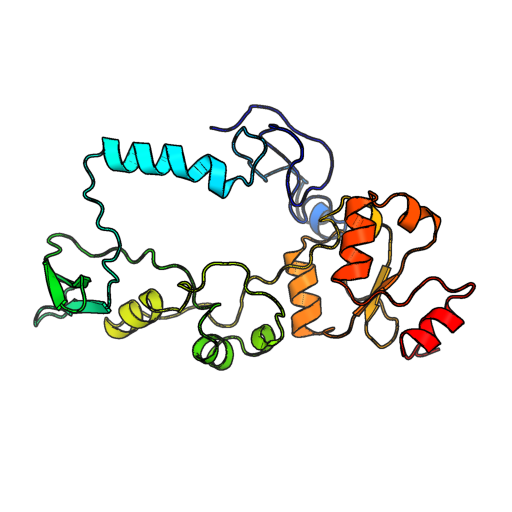1.723 -0.341 -23.879 1.00 92.94 212 ASP A C 1
ATOM 1600 O O . ASP A 1 212 ? 21.271 0.243 -22.888 1.00 92.94 212 ASP A O 1
ATOM 1604 N N . GLN A 1 213 ? 22.962 -0.130 -24.330 1.00 91.88 213 GLN A N 1
ATOM 1605 C CA . GLN A 1 213 ? 23.895 0.785 -23.674 1.00 91.88 213 GLN A CA 1
ATOM 1606 C C . GLN A 1 213 ? 23.366 2.226 -23.625 1.00 91.88 213 GLN A C 1
ATOM 1608 O O . GLN A 1 213 ? 23.582 2.921 -22.637 1.00 91.88 213 GLN A O 1
ATOM 1613 N N . SER A 1 214 ? 22.641 2.670 -24.656 1.00 94.44 214 SER A N 1
ATOM 1614 C CA . SER A 1 214 ? 22.127 4.039 -24.710 1.00 94.44 214 SER A CA 1
ATOM 1615 C C . SER A 1 214 ? 21.063 4.289 -23.643 1.00 94.44 214 SER A C 1
ATOM 1617 O O . SER A 1 214 ? 21.106 5.316 -22.973 1.00 94.44 214 SER A O 1
ATOM 1619 N N . ILE A 1 215 ? 20.168 3.321 -23.420 1.00 93.75 215 ILE A N 1
ATOM 1620 C CA . ILE A 1 215 ? 19.166 3.373 -22.352 1.00 93.75 215 ILE A CA 1
ATOM 1621 C C . ILE A 1 215 ? 19.837 3.247 -20.983 1.00 93.75 215 ILE A C 1
ATOM 1623 O O . ILE A 1 215 ? 19.465 3.959 -20.051 1.00 93.75 215 ILE A O 1
ATOM 1627 N N . TRP A 1 216 ? 20.828 2.360 -20.847 1.00 91.38 216 TRP A N 1
ATOM 1628 C CA . TRP A 1 216 ? 21.576 2.203 -19.599 1.00 91.38 216 TRP A CA 1
ATOM 1629 C C . TRP A 1 216 ? 22.238 3.515 -19.162 1.00 91.38 216 TRP A C 1
ATOM 1631 O O . TRP A 1 216 ? 22.181 3.876 -17.987 1.00 91.38 216 TRP A O 1
ATOM 1641 N N . ASP A 1 217 ? 22.812 4.260 -20.105 1.00 92.62 217 ASP A N 1
ATOM 1642 C CA . ASP A 1 217 ? 23.491 5.529 -19.833 1.00 92.62 217 ASP A CA 1
ATOM 1643 C C . ASP A 1 217 ? 22.533 6.667 -19.434 1.00 92.62 217 ASP A C 1
ATOM 1645 O O . ASP A 1 217 ? 22.967 7.628 -18.796 1.00 92.62 217 ASP A O 1
ATOM 1649 N N . GLU A 1 218 ? 21.235 6.562 -19.746 1.00 92.31 218 GLU A N 1
ATOM 1650 C CA . GLU A 1 218 ? 20.214 7.509 -19.277 1.00 92.31 218 GLU A CA 1
ATOM 1651 C C . GLU A 1 218 ? 19.830 7.310 -17.802 1.00 92.31 218 GLU A C 1
ATOM 1653 O O . GLU A 1 218 ? 19.277 8.223 -17.180 1.00 92.31 218 GLU A O 1
ATOM 1658 N N . ILE A 1 219 ? 20.088 6.129 -17.229 1.00 89.12 219 ILE A N 1
ATOM 1659 C CA . ILE A 1 219 ? 19.754 5.845 -15.833 1.00 89.12 219 ILE A CA 1
ATOM 1660 C C . ILE A 1 219 ? 20.666 6.700 -14.935 1.00 89.12 219 ILE A C 1
ATOM 1662 O O . ILE A 1 219 ? 21.897 6.618 -15.048 1.00 89.12 219 ILE A O 1
ATOM 1666 N N . PRO A 1 220 ? 20.105 7.489 -13.995 1.00 88.44 220 PRO A N 1
ATOM 1667 C CA . PRO A 1 220 ? 20.903 8.247 -13.039 1.00 88.44 220 PRO A CA 1
ATOM 1668 C C . PRO A 1 220 ? 21.919 7.349 -12.328 1.00 88.44 220 PRO A C 1
ATOM 1670 O O . PRO A 1 220 ? 21.616 6.204 -12.000 1.00 88.44 220 PRO A O 1
ATOM 1673 N N . GLU A 1 221 ? 23.114 7.870 -12.045 1.00 89.69 221 GLU A N 1
ATOM 1674 C CA . GLU A 1 221 ? 24.208 7.112 -11.412 1.00 89.69 221 GLU A CA 1
ATOM 1675 C C . GLU A 1 221 ? 23.757 6.349 -10.158 1.00 89.69 221 GLU A C 1
ATOM 1677 O O . GLU A 1 221 ? 24.060 5.171 -10.000 1.00 89.69 221 GLU A O 1
ATOM 1682 N N . GLN A 1 222 ? 22.939 6.991 -9.322 1.00 86.00 222 GLN A N 1
ATOM 1683 C CA . GLN A 1 222 ? 22.392 6.391 -8.103 1.00 86.00 222 GLN A CA 1
ATOM 1684 C C . GLN A 1 222 ? 21.457 5.208 -8.399 1.00 86.00 222 GLN A C 1
ATOM 1686 O O . GLN A 1 222 ? 21.461 4.219 -7.673 1.00 86.00 222 GLN A O 1
ATOM 1691 N N . GLY A 1 223 ? 20.683 5.296 -9.485 1.00 87.06 223 GLY A N 1
ATOM 1692 C CA . GLY A 1 223 ? 19.834 4.206 -9.955 1.00 87.06 223 GLY A CA 1
ATOM 1693 C C . GLY A 1 223 ? 20.653 3.032 -10.484 1.00 87.06 223 GLY A C 1
ATOM 1694 O O . GLY A 1 223 ? 20.365 1.893 -10.133 1.00 87.06 223 GLY A O 1
ATOM 1695 N N . ARG A 1 224 ? 21.716 3.294 -11.259 1.00 89.00 224 ARG A N 1
ATOM 1696 C CA . ARG A 1 224 ? 22.634 2.240 -11.731 1.00 89.00 224 ARG A CA 1
ATOM 1697 C C . ARG A 1 224 ? 23.310 1.520 -10.569 1.00 89.00 224 ARG A C 1
ATOM 1699 O O . ARG A 1 224 ? 23.240 0.298 -10.510 1.00 89.00 224 ARG A O 1
ATOM 1706 N N . ALA A 1 225 ? 23.857 2.267 -9.610 1.00 87.56 225 ALA A N 1
ATOM 1707 C CA . ALA A 1 225 ? 24.465 1.700 -8.408 1.00 87.56 225 ALA A CA 1
ATOM 1708 C C . ALA A 1 225 ? 23.466 0.846 -7.605 1.00 87.56 225 ALA A C 1
ATOM 1710 O O . ALA A 1 225 ? 23.788 -0.270 -7.203 1.00 87.56 225 ALA A O 1
ATOM 1711 N N . TYR A 1 226 ? 22.229 1.328 -7.429 1.00 86.62 226 TYR A N 1
ATOM 1712 C CA . TYR A 1 226 ? 21.184 0.554 -6.760 1.00 86.62 226 TYR A CA 1
ATOM 1713 C C . TYR A 1 226 ? 20.879 -0.755 -7.495 1.00 86.62 226 TYR A C 1
ATOM 1715 O O . TYR A 1 226 ? 20.795 -1.803 -6.856 1.00 86.62 226 TYR A O 1
ATOM 1723 N N . ILE A 1 227 ? 20.718 -0.707 -8.824 1.00 86.25 227 ILE A N 1
ATOM 1724 C CA . ILE A 1 227 ? 20.448 -1.888 -9.654 1.00 86.25 227 ILE A CA 1
ATOM 1725 C C . ILE A 1 227 ? 21.585 -2.901 -9.520 1.00 86.25 227 ILE A C 1
ATOM 1727 O O . ILE A 1 227 ? 21.312 -4.073 -9.304 1.00 86.25 227 ILE A O 1
ATOM 1731 N N . GLU A 1 228 ? 22.840 -2.470 -9.615 1.00 85.25 228 GLU A N 1
ATOM 1732 C CA . GLU A 1 228 ? 24.003 -3.359 -9.517 1.00 85.25 228 GLU A CA 1
ATOM 1733 C C . GLU A 1 228 ? 24.131 -4.030 -8.139 1.00 85.25 228 GLU A C 1
ATOM 1735 O O . GLU A 1 228 ? 24.561 -5.180 -8.056 1.00 85.25 228 GLU A O 1
ATOM 1740 N N . GLU A 1 229 ? 23.741 -3.339 -7.065 1.00 84.56 229 GLU A N 1
ATOM 1741 C CA . GLU A 1 229 ? 23.848 -3.842 -5.690 1.00 84.56 229 GLU A CA 1
ATOM 1742 C C . GLU A 1 229 ? 22.646 -4.702 -5.259 1.00 84.56 229 GLU A C 1
ATOM 1744 O O . GLU A 1 229 ? 22.815 -5.712 -4.573 1.00 84.56 229 GLU A O 1
ATOM 1749 N N . HIS A 1 230 ? 21.427 -4.318 -5.647 1.00 80.06 230 HIS A N 1
ATOM 1750 C CA . HIS A 1 230 ? 20.186 -4.874 -5.089 1.00 80.06 230 HIS A CA 1
ATOM 1751 C C . HIS A 1 230 ? 19.379 -5.711 -6.082 1.00 80.06 230 HIS A C 1
ATOM 1753 O O . HIS A 1 230 ? 18.514 -6.490 -5.675 1.00 80.06 230 HIS A O 1
ATOM 1759 N N . ILE A 1 231 ? 19.636 -5.564 -7.381 1.00 79.12 231 ILE A N 1
ATOM 1760 C CA . ILE A 1 231 ? 18.973 -6.322 -8.440 1.00 79.12 231 ILE A CA 1
ATOM 1761 C C . ILE A 1 231 ? 20.018 -7.252 -9.055 1.00 79.12 231 ILE A C 1
ATOM 1763 O O . ILE A 1 231 ? 21.190 -6.918 -9.180 1.00 79.12 231 ILE A O 1
ATOM 1767 N N . LYS A 1 232 ? 19.617 -8.470 -9.429 1.00 78.06 232 LYS A N 1
ATOM 1768 C CA . LYS A 1 232 ? 20.538 -9.419 -10.062 1.00 78.06 232 LYS A CA 1
ATOM 1769 C C . LYS A 1 232 ? 20.974 -8.887 -11.436 1.00 78.06 232 LYS A C 1
ATOM 1771 O O . LYS A 1 232 ? 20.318 -9.156 -12.440 1.00 78.06 232 LYS A O 1
ATOM 1776 N N . TYR A 1 233 ? 22.079 -8.146 -11.470 1.00 79.50 233 TYR A N 1
ATOM 1777 C CA . TYR A 1 233 ? 22.685 -7.620 -12.685 1.00 79.50 233 TYR A CA 1
ATOM 1778 C C . TYR A 1 233 ? 23.494 -8.711 -13.392 1.00 79.50 233 TYR A C 1
ATOM 1780 O O . TYR A 1 233 ? 24.358 -9.353 -12.796 1.00 79.50 233 TYR A O 1
ATOM 1788 N N . VAL A 1 234 ? 23.180 -8.955 -14.666 1.00 78.81 234 VAL A N 1
ATOM 1789 C CA . VAL A 1 234 ? 23.820 -10.006 -15.480 1.00 78.81 234 VAL A CA 1
ATOM 1790 C C . VAL A 1 234 ? 25.078 -9.485 -16.198 1.00 78.81 234 VAL A C 1
ATOM 1792 O O . VAL A 1 234 ? 25.927 -10.284 -16.586 1.00 78.81 234 VAL A O 1
ATOM 1795 N N . GLY A 1 235 ? 25.252 -8.162 -16.294 1.00 74.88 235 GLY A N 1
ATOM 1796 C CA . GLY A 1 235 ? 26.369 -7.525 -16.998 1.00 74.88 235 GLY A CA 1
ATOM 1797 C C . GLY A 1 235 ? 26.059 -7.187 -18.462 1.00 74.88 235 GLY A C 1
ATOM 1798 O O . GLY A 1 235 ? 25.053 -7.655 -19.004 1.00 74.88 235 GLY A O 1
ATOM 1799 N N . PRO A 1 236 ? 26.909 -6.370 -19.110 1.00 83.19 236 PRO A N 1
ATOM 1800 C CA . PRO A 1 236 ? 26.806 -6.112 -20.539 1.00 83.19 236 PRO A CA 1
ATOM 1801 C C . PRO A 1 236 ? 27.242 -7.347 -21.340 1.00 83.19 236 PRO A C 1
ATOM 1803 O O . PRO A 1 236 ? 28.052 -8.152 -20.880 1.00 83.19 236 PRO A O 1
ATOM 1806 N N . ALA A 1 237 ? 26.729 -7.468 -22.559 1.00 85.25 237 ALA A N 1
ATOM 1807 C CA . ALA A 1 237 ? 27.163 -8.456 -23.538 1.00 85.25 237 ALA A CA 1
ATOM 1808 C C . ALA A 1 237 ? 27.153 -7.819 -24.930 1.00 85.25 237 ALA A C 1
ATOM 1810 O O . ALA A 1 237 ? 26.288 -6.989 -25.221 1.00 85.25 237 ALA A O 1
ATOM 1811 N N . ASP A 1 238 ? 28.066 -8.239 -25.803 1.00 87.50 238 ASP A N 1
ATOM 1812 C CA . ASP A 1 238 ? 28.185 -7.666 -27.152 1.00 87.50 238 ASP A CA 1
ATOM 1813 C C . ASP A 1 238 ? 27.087 -8.181 -28.103 1.00 87.50 238 ASP A C 1
ATOM 1815 O O . ASP A 1 238 ? 26.865 -7.629 -29.183 1.00 87.50 238 ASP A O 1
ATOM 1819 N N . ALA A 1 239 ? 26.375 -9.242 -27.707 1.00 86.19 239 ALA A N 1
ATOM 1820 C CA . ALA A 1 239 ? 25.267 -9.820 -28.456 1.00 86.19 239 ALA A CA 1
ATOM 1821 C C . ALA A 1 239 ? 24.133 -10.312 -27.542 1.00 86.19 239 ALA A C 1
ATOM 1823 O O . ALA A 1 239 ? 24.363 -10.881 -26.474 1.00 86.19 239 ALA A O 1
ATOM 1824 N N . VAL A 1 240 ? 22.887 -10.205 -28.018 1.00 83.69 240 VAL A N 1
ATOM 1825 C CA . VAL A 1 240 ? 21.695 -10.721 -27.311 1.00 83.69 240 VAL A CA 1
ATOM 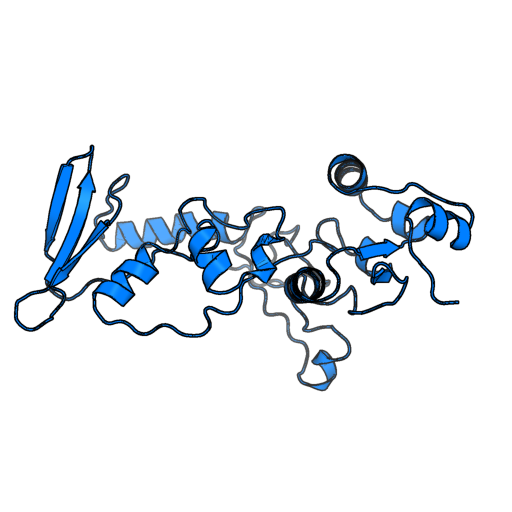1826 C C . VAL A 1 240 ? 21.802 -12.225 -27.039 1.00 83.69 240 VAL A C 1
ATOM 1828 O O . VAL A 1 240 ? 21.393 -12.689 -25.981 1.00 83.69 240 VAL A O 1
ATOM 1831 N N . SER A 1 241 ? 22.397 -12.990 -27.960 1.00 83.69 241 SER A N 1
ATOM 1832 C CA . SER A 1 241 ? 22.632 -14.431 -27.793 1.00 83.69 241 SER A CA 1
ATOM 1833 C C . SER A 1 241 ? 23.621 -14.752 -26.670 1.00 83.69 241 SER A C 1
ATOM 1835 O O . SER A 1 241 ? 23.525 -15.801 -26.034 1.00 83.69 241 SER A O 1
ATOM 1837 N N . GLU A 1 242 ? 24.566 -13.858 -26.400 1.00 85.19 242 GLU A N 1
ATOM 1838 C CA . GLU A 1 242 ? 25.460 -13.993 -25.260 1.00 85.19 242 GLU A CA 1
ATOM 1839 C C . GLU A 1 242 ? 24.726 -13.658 -23.962 1.00 85.19 242 GLU A C 1
ATOM 1841 O O . GLU A 1 242 ? 24.771 -14.461 -23.030 1.00 85.19 242 GLU A O 1
ATOM 1846 N N . LEU A 1 243 ? 23.973 -12.552 -23.929 1.00 84.31 243 LEU A N 1
ATOM 1847 C CA . LEU A 1 243 ? 23.151 -12.180 -22.774 1.00 84.31 243 LEU A CA 1
ATOM 1848 C C . LEU A 1 243 ? 22.170 -13.302 -22.403 1.00 84.31 243 LEU A C 1
ATOM 1850 O O . LEU A 1 243 ? 22.058 -13.666 -21.235 1.00 84.31 243 LEU A O 1
ATOM 1854 N N . ALA A 1 244 ? 21.534 -13.912 -23.407 1.00 83.88 244 ALA A N 1
ATOM 1855 C CA . ALA A 1 244 ? 20.678 -15.084 -23.273 1.00 83.88 2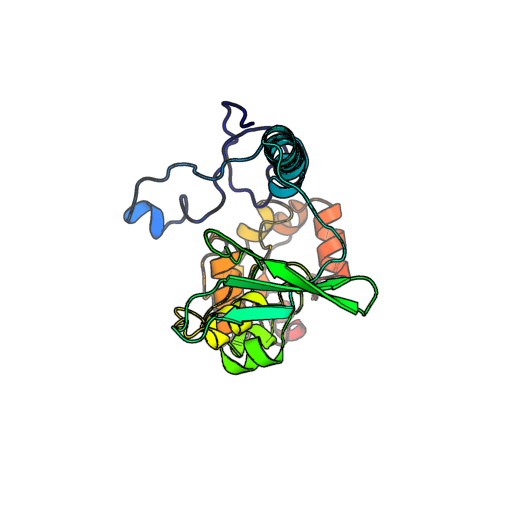44 ALA A CA 1
ATOM 1856 C C . ALA A 1 244 ? 21.355 -16.226 -22.514 1.00 83.88 244 ALA A C 1
ATOM 1858 O O . ALA A 1 244 ? 20.813 -16.771 -21.552 1.00 83.88 244 ALA A O 1
ATOM 1859 N N . ARG A 1 245 ? 22.572 -16.570 -22.946 1.00 83.56 245 ARG A N 1
ATOM 1860 C CA . ARG A 1 245 ? 23.363 -17.662 -22.385 1.00 83.56 245 ARG A CA 1
ATOM 1861 C C . ARG A 1 245 ? 23.783 -17.363 -20.948 1.00 83.56 245 ARG A C 1
ATOM 1863 O O . ARG A 1 245 ? 23.717 -18.258 -20.111 1.00 83.56 245 ARG A O 1
ATOM 1870 N N . VAL A 1 246 ? 24.204 -16.131 -20.653 1.00 82.81 246 VAL A N 1
ATOM 1871 C CA . VAL A 1 246 ? 24.641 -15.727 -19.303 1.00 82.81 246 VAL A CA 1
ATOM 1872 C C . VAL A 1 246 ? 23.450 -15.634 -18.342 1.00 82.81 246 VAL A C 1
ATOM 1874 O O . VAL A 1 246 ? 23.544 -16.083 -17.200 1.00 82.81 246 VAL A O 1
ATOM 1877 N N . ALA A 1 247 ? 22.306 -15.129 -18.807 1.00 81.50 247 ALA A N 1
ATOM 1878 C CA . ALA A 1 247 ? 21.067 -15.049 -18.032 1.00 81.50 247 ALA A CA 1
ATOM 1879 C C . ALA A 1 247 ? 20.311 -16.391 -17.938 1.00 81.50 247 ALA A C 1
ATOM 1881 O O . ALA A 1 247 ? 19.315 -16.480 -17.219 1.00 81.50 247 ALA A O 1
ATOM 1882 N N . ASN A 1 248 ? 20.770 -17.433 -18.644 1.00 81.62 248 ASN A N 1
ATOM 1883 C CA . ASN A 1 248 ? 20.074 -18.714 -18.789 1.00 81.62 248 ASN A CA 1
ATOM 1884 C C . ASN A 1 248 ? 18.614 -18.541 -19.262 1.00 81.62 248 ASN A C 1
ATOM 1886 O O . ASN A 1 248 ? 17.703 -19.196 -18.756 1.00 81.62 248 ASN A O 1
ATOM 1890 N N . ILE A 1 249 ? 18.401 -17.619 -20.205 1.00 81.75 249 ILE A N 1
ATOM 1891 C CA . ILE A 1 249 ? 17.114 -17.392 -20.865 1.00 81.75 249 ILE A CA 1
ATOM 1892 C C . ILE A 1 249 ? 17.034 -18.354 -22.044 1.00 81.75 249 ILE A C 1
ATOM 1894 O O . ILE A 1 249 ? 17.880 -18.319 -22.942 1.00 81.75 249 ILE A O 1
ATOM 1898 N N . ASN A 1 250 ? 16.015 -19.209 -22.051 1.00 74.44 250 ASN A N 1
ATOM 1899 C CA . ASN A 1 250 ? 15.810 -20.150 -23.141 1.00 74.44 250 ASN A CA 1
ATOM 1900 C C . ASN A 1 250 ? 14.989 -19.479 -24.242 1.00 74.44 250 ASN A C 1
ATOM 1902 O O . ASN A 1 250 ? 13.764 -19.529 -24.209 1.00 74.44 250 ASN A O 1
ATOM 1906 N N . PHE A 1 251 ? 15.650 -18.823 -25.193 1.00 66.75 251 PHE A N 1
ATOM 1907 C CA . PHE A 1 251 ? 14.952 -18.338 -26.377 1.00 66.75 251 PHE A CA 1
ATOM 1908 C C . PHE A 1 251 ? 14.426 -19.549 -27.146 1.00 66.75 251 PHE A C 1
ATOM 1910 O O . PHE A 1 251 ? 15.209 -20.313 -27.712 1.00 66.75 251 PHE A O 1
ATOM 1917 N N . ASP A 1 252 ? 13.104 -19.712 -27.161 1.00 57.44 252 ASP A N 1
ATOM 1918 C CA . ASP A 1 252 ? 12.438 -20.544 -28.157 1.00 57.44 252 ASP A CA 1
ATOM 1919 C C . ASP A 1 252 ? 12.671 -19.854 -29.520 1.00 57.44 252 ASP A C 1
ATOM 1921 O O . ASP A 1 252 ? 11.902 -18.977 -29.918 1.00 57.44 252 ASP A O 1
ATOM 1925 N N . LEU A 1 253 ? 13.804 -20.155 -30.169 1.00 46.94 253 LEU A N 1
ATOM 1926 C CA . LEU A 1 253 ? 14.125 -19.727 -31.537 1.00 46.94 253 LEU A CA 1
ATOM 1927 C C . LEU A 1 253 ? 13.377 -20.580 -32.564 1.00 46.94 253 LEU A C 1
ATOM 1929 O O . LEU A 1 253 ? 13.389 -21.825 -32.422 1.00 46.94 253 LEU A O 1
#

Secondary structure (DSSP, 8-state):
-B-S-EEEEE-SS-SSS-SEEE-SSTTSTTGGGTS-----EE-BSSSS-HHHHHHHHHHHHHHHTT----SS--EEEEEE-TTS-EEEEEEEETTEEEEEE-SS--------STT-HHHHHHH-GGGGG-SS--S-TT-SSHHHHHHHHTT----STT-------TTTT-SGGGGSEEEETTS-B-S-TTS-HHHHHHHHHHT-SSEEEE--HHHHHHS-HHHHHHHHHHS------SSHHHHHHHHT-----

pLDDT: mean 90.78, std 6.96, range [46.94, 98.44]

InterPro domains:
  IPR003953 FAD-dependent oxidoreductase 2, FAD-binding domain [PF00890] (43-238)
  IPR027477 Succinate dehydrogenase/fumarate reductase flavoprotein, catalytic domain superfamily [G3DSA:3.90.700.10] (168-249)
  IPR036188 FAD/NAD(P)-binding domain superfamily [G3DSA:3.50.50.60] (1-167)
  IPR036188 FAD/NAD(P)-binding domain superfamily [SSF51905] (34-202)
  IPR050315 FAD-dependent oxidoreductase 2 [PTHR43400] (50-249)

Foldseek 3Di:
DFDPAEDDDEACADQAQHQWYADFCLPPPVNCVVDPRDIDRGAHRDRDHRCVNPPVVVVVVCVVVVDDDDPQWDWQAFDADPVLAGQWTWTAHPNDTDTGGDHPHDDQPQAAQQLAQVLCCVAAVLCVLPPDDPDDNSNRCSSVVNCVVSVHDDPDSNDDFFFDPLQNQHCLLLPWAKAALQRDGDDRSPGNRRVVRCCCSPPGVHIDTDDDPVSVVPGPPVRNVCCVPPNPDQDDDPDPVVSCVSSVRNHPD

Organism: NCBI:txid412755

Radius of gyration: 23.11 Å; chains: 1; bounding box: 56×44×63 Å

Sequence (253 aa):
PFKKSYIPGKYATVPTDDGLAYTGNEMQADYKTVATPVPRGHHVQGLDHTGKVLYPPLLAGVEAAGAEIYYEAPAQRLVLNPDGRIVGVVVEVDGVEEYIKAGKGVVLCAGGFAANKEMVAQHCPQYLRSQFLVGTKTDDGHGIRMGQGAGGDLRMMGDAFAYSGIYEFGEALVKGILVDDRGRRFIGEDNYGSWVGRALIQGHPVSYVIVDQSIWDEIPEQGRAYIEEHIKYVGPADAVSELARVANINFDL